Protein AF-A0A7S4C6S8-F1 (afdb_monomer)

Mean predicted aligned error: 14.48 Å

InterPro domains:
  IPR001623 DnaJ domain [PS50076] (6-73)
  IPR001623 DnaJ domain [SM00271] (5-64)
  IPR001623 DnaJ domain [cd06257] (8-52)
  IPR001763 Rhodanese-like domain [PF00581] (164-263)
  IPR001763 Rhodanese-like domain [PS50206] (162-263)
  IPR036869 Chaperone J-domain superfamily [G3DSA:1.10.287.110] (2-63)
  IPR036869 Chaperone J-domain superfamily [SSF46565] (8-62)
  IPR036873 Rhodanese-like domain superfamily [G3DSA:3.40.250.10] (156-263)
  IPR036873 Rhodanese-like domain superfamily [SSF52821] (146-262)

Radius of gyration: 23.3 Å; Cα contacts (8 Å, |Δi|>4): 349; chains: 1; bounding box: 54×50×60 Å

Nearest PDB structures (foldseek):
  3tp9-assembly1_B  TM=8.457E-01  e=3.238E-05  Alicyclobacillus acidocaldarius subsp. acidocaldarius DSM 446
  3o3w-assembly2_F  TM=7.711E-01  e=3.448E-04  Halalkalibacterium halodurans
  3d1p-assembly1_A  TM=6.651E-01  e=3.280E-03  Saccharomyces cerevisiae
  6bev-assembly1_A  TM=6.753E-01  e=1.132E-02  Homo sapiens
  6hiv-assembly1_DT  TM=6.436E-01  e=2.225E-02  Trypanosoma brucei brucei

Organism: Chrysotila carterae (NCBI:txid13221)

Solvent-accessible surface area (backbone atoms only — not comparable to full-atom values): 14604 Å² total; per-residue (Å²): 92,86,83,43,91,46,47,37,52,36,40,72,45,76,86,52,93,66,81,60,58,67,58,57,46,53,32,40,53,57,48,42,61,68,25,27,54,94,76,21,91,53,96,53,14,58,60,39,33,52,51,45,49,54,24,48,61,36,52,72,34,72,67,50,30,51,53,49,52,53,53,34,38,78,68,69,75,41,64,68,64,63,44,49,50,57,52,51,58,44,58,56,48,67,74,68,67,87,79,88,87,89,88,87,89,82,79,55,73,75,80,74,41,54,69,69,57,54,52,46,51,53,50,32,54,53,9,34,54,46,23,52,51,36,47,72,73,52,60,82,74,56,35,67,63,67,87,68,44,44,73,38,52,40,71,61,49,50,56,34,47,78,68,67,45,45,46,44,33,34,30,38,50,71,67,58,44,73,76,55,64,68,86,88,41,42,76,48,31,46,71,51,30,74,75,62,33,59,66,69,63,58,32,70,68,54,49,44,39,53,64,61,78,44,54,87,35,37,38,36,32,23,20,62,53,52,48,94,45,9,46,33,51,21,45,46,44,55,48,21,37,78,24,47,92,76,44,58,46,92,43,40,29,36,36,47,45,13,49,70,50,66,111

pLDDT: mean 85.16, std 15.69, range [35.47, 98.56]

Foldseek 3Di:
DVPDPALCVLLVHALEQDPPLVVSVVSLVVNLCDLPVVNDVDPCSVVSNVSSVVSNVQNVDRVSSVVRSVVCVVVVNHDPVVRVVVVVVVVVVVVPDDDDDDDDDDDDCVVVPPPVVVVQVVQLVVLQVLLVVLCVVQVPVAFDDLVLQAADELVVVVVCVVVVQAAEEEQDDPVVVVVDDDPNHHYQHLVCCVVPNDCVSCDPVNVCCCQPVNLRGAYEYFYQADDPRGSRSSVVSSCRNVCRPGQHSVRYHYYHGGVPSND

Structure (mmCIF, N/CA/C/O backbone):
data_AF-A0A7S4C6S8-F1
#
_entry.id   AF-A0A7S4C6S8-F1
#
loop_
_atom_site.group_PDB
_atom_site.id
_atom_site.type_symbol
_atom_site.label_atom_id
_atom_site.label_alt_id
_atom_site.label_comp_id
_atom_site.label_asym_id
_atom_site.label_entity_id
_atom_site.label_seq_id
_atom_site.pdbx_PDB_ins_code
_atom_site.Cartn_x
_atom_site.Cartn_y
_atom_site.Cartn_z
_atom_site.occupancy
_atom_site.B_iso_or_equiv
_atom_site.auth_seq_id
_atom_site.auth_comp_id
_atom_site.auth_asym_id
_atom_site.auth_atom_id
_atom_site.pdbx_PDB_model_num
ATOM 1 N N . VAL A 1 1 ? 23.858 7.721 -19.915 1.00 91.31 1 VAL A N 1
ATOM 2 C CA . VAL A 1 1 ? 22.550 7.711 -19.205 1.00 91.31 1 VAL A CA 1
ATOM 3 C C . VAL A 1 1 ? 21.626 8.847 -19.624 1.00 91.31 1 VAL A C 1
ATOM 5 O O . VAL A 1 1 ? 20.586 8.565 -20.198 1.00 91.31 1 VAL A O 1
ATOM 8 N N . MET A 1 2 ? 21.955 10.118 -19.356 1.00 94.81 2 MET A N 1
ATOM 9 C CA . MET A 1 2 ? 20.996 11.214 -19.595 1.00 94.81 2 MET A CA 1
ATOM 10 C C . MET A 1 2 ? 20.744 11.529 -21.080 1.00 94.81 2 MET A C 1
ATOM 12 O O . MET A 1 2 ? 19.672 12.022 -21.411 1.00 94.81 2 MET A O 1
ATOM 16 N N . ALA A 1 3 ? 21.678 11.187 -21.968 1.00 95.88 3 ALA A N 1
ATOM 17 C CA . ALA A 1 3 ? 21.522 11.347 -23.415 1.00 95.88 3 ALA A CA 1
ATOM 18 C C . ALA A 1 3 ? 20.885 10.137 -24.122 1.00 95.88 3 ALA A C 1
ATOM 20 O O . ALA A 1 3 ? 20.599 10.232 -25.307 1.00 95.88 3 ALA A O 1
ATOM 21 N N . ALA A 1 4 ? 20.665 9.021 -23.415 1.00 96.12 4 ALA A N 1
ATOM 22 C CA . ALA A 1 4 ?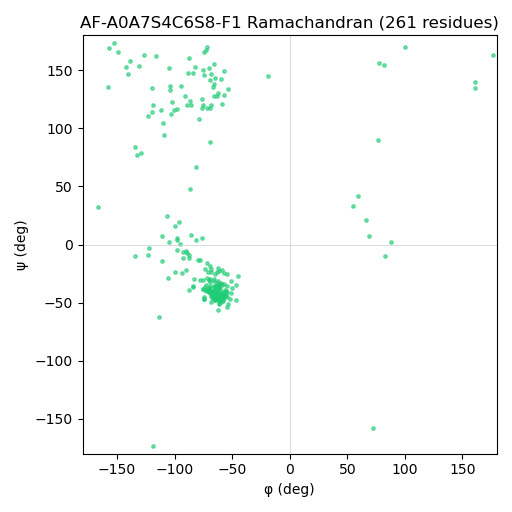 20.141 7.805 -24.034 1.00 96.12 4 ALA A CA 1
ATOM 23 C C . ALA A 1 4 ? 18.766 8.064 -24.670 1.00 96.12 4 ALA A C 1
ATOM 25 O O . ALA A 1 4 ? 17.952 8.795 -24.103 1.00 96.12 4 ALA A O 1
ATOM 26 N N . ALA A 1 5 ? 18.475 7.461 -25.814 1.00 94.25 5 ALA A N 1
ATOM 27 C CA . ALA A 1 5 ? 17.185 7.581 -26.482 1.00 94.25 5 ALA A CA 1
ATOM 28 C C . ALA A 1 5 ? 16.113 6.699 -25.821 1.00 94.25 5 ALA A C 1
ATOM 30 O O . ALA A 1 5 ? 14.934 7.055 -25.805 1.00 94.25 5 ALA A O 1
ATOM 31 N N . HIS A 1 6 ? 16.519 5.566 -25.242 1.00 96.00 6 HIS A N 1
ATOM 32 C CA . HIS A 1 6 ? 15.617 4.584 -24.639 1.00 96.00 6 HIS A CA 1
ATOM 33 C C . HIS A 1 6 ? 16.282 3.784 -23.511 1.00 96.00 6 HIS A C 1
ATOM 35 O O . HIS A 1 6 ? 17.478 3.891 -23.245 1.00 96.00 6 HIS A O 1
ATOM 41 N N . GLU A 1 7 ? 15.491 2.966 -22.828 1.00 96.75 7 GLU A N 1
ATOM 42 C CA . GLU A 1 7 ? 15.861 2.233 -21.620 1.00 96.75 7 GLU A CA 1
ATOM 43 C C . GLU A 1 7 ? 16.975 1.212 -21.878 1.00 96.75 7 GLU A C 1
ATOM 45 O O . GLU A 1 7 ? 17.877 1.082 -21.053 1.00 96.75 7 GLU A O 1
ATOM 50 N N . PHE A 1 8 ? 16.973 0.526 -23.028 1.00 97.19 8 PHE A N 1
ATOM 51 C CA . PHE A 1 8 ? 18.057 -0.414 -23.353 1.00 97.19 8 PHE A CA 1
ATOM 52 C C . PHE A 1 8 ? 19.411 0.300 -23.452 1.00 97.19 8 PHE A C 1
ATOM 54 O O . PHE A 1 8 ? 20.390 -0.155 -22.869 1.00 97.19 8 PHE A O 1
ATOM 61 N N . GLU A 1 9 ? 19.458 1.483 -24.070 1.00 97.19 9 GLU A N 1
ATOM 62 C CA . GLU A 1 9 ? 20.672 2.296 -24.159 1.00 97.19 9 GLU A CA 1
ATOM 63 C C . GLU A 1 9 ? 21.078 2.870 -22.792 1.00 97.19 9 GLU A C 1
ATOM 65 O O . GLU A 1 9 ? 22.267 2.967 -22.493 1.00 97.19 9 GLU A O 1
ATOM 70 N N . VAL A 1 10 ? 20.113 3.172 -21.909 1.00 97.12 10 VAL A N 1
ATOM 71 C CA . VAL A 1 10 ? 20.407 3.552 -20.514 1.00 97.12 10 VAL A CA 1
ATOM 72 C C . VAL A 1 10 ? 21.234 2.470 -19.812 1.00 97.12 10 VAL A C 1
ATOM 74 O O . VAL A 1 10 ? 22.149 2.818 -19.068 1.00 97.12 10 VAL A O 1
ATOM 77 N N . LEU A 1 11 ? 20.952 1.188 -20.065 1.00 95.50 11 LEU A N 1
ATOM 78 C CA . LEU A 1 11 ? 21.707 0.055 -19.514 1.00 95.50 11 LEU A CA 1
ATOM 79 C C . LEU A 1 11 ? 22.884 -0.388 -20.409 1.00 95.50 11 LEU A C 1
ATOM 81 O O . LEU A 1 11 ? 23.681 -1.248 -20.024 1.00 95.50 11 LEU A O 1
ATOM 85 N N . GLY A 1 12 ? 23.030 0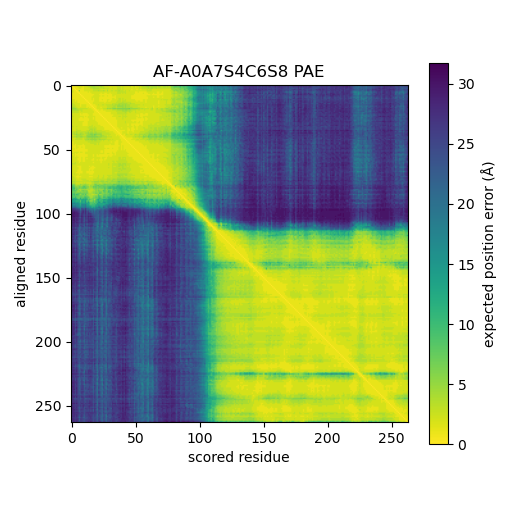.194 -21.601 1.00 95.69 12 GLY A N 1
ATOM 86 C CA . GLY A 1 12 ? 23.982 -0.264 -22.612 1.00 95.69 12 GLY A CA 1
ATOM 87 C C . GLY A 1 12 ? 23.728 -1.715 -23.027 1.00 95.69 12 GLY A C 1
ATOM 88 O O . GLY A 1 12 ? 24.672 -2.501 -23.096 1.00 95.69 12 GLY A O 1
ATOM 89 N N . LEU A 1 13 ? 22.456 -2.075 -23.191 1.00 96.06 13 LEU A N 1
ATOM 90 C CA . LEU A 1 13 ? 21.968 -3.361 -23.682 1.00 96.06 13 LEU A CA 1
ATOM 91 C C . LEU A 1 13 ? 21.469 -3.208 -25.128 1.00 96.06 13 LEU A C 1
ATOM 93 O O . LEU A 1 13 ? 21.015 -2.119 -25.496 1.00 96.06 13 LEU A O 1
ATOM 97 N N . PRO A 1 14 ? 21.511 -4.276 -25.944 1.00 93.94 14 PRO A N 1
ATOM 98 C CA . PRO A 1 14 ? 20.838 -4.269 -27.234 1.00 93.94 14 PRO A CA 1
ATOM 99 C C . PRO A 1 14 ? 19.326 -4.173 -27.020 1.00 93.94 14 PRO A C 1
ATOM 101 O O . PRO A 1 14 ? 18.784 -4.749 -26.076 1.00 93.94 14 PRO A O 1
ATOM 104 N N . ALA A 1 15 ? 18.639 -3.447 -27.897 1.00 94.31 15 ALA A N 1
ATOM 105 C CA . ALA A 1 15 ? 17.187 -3.326 -27.857 1.00 94.31 15 ALA A CA 1
ATOM 106 C C . ALA A 1 15 ? 16.523 -4.540 -28.523 1.00 94.31 15 ALA A C 1
ATOM 108 O O . ALA A 1 15 ? 15.907 -4.441 -29.582 1.00 94.31 15 ALA A O 1
ATOM 109 N N . LEU A 1 16 ? 16.697 -5.689 -27.878 1.00 92.94 16 LEU A N 1
ATOM 110 C CA . LEU A 1 16 ? 16.160 -6.990 -28.257 1.00 92.94 16 LEU A CA 1
ATOM 111 C C . LEU A 1 16 ? 15.397 -7.585 -27.063 1.00 92.94 16 LEU A C 1
ATOM 113 O O . LEU A 1 16 ? 15.564 -7.104 -25.937 1.00 92.94 16 LEU A O 1
ATOM 117 N N . PRO A 1 17 ? 14.546 -8.602 -27.272 1.00 88.31 17 PRO A N 1
ATOM 118 C CA . PRO A 1 17 ? 13.963 -9.352 -26.170 1.00 88.31 17 PRO A CA 1
ATOM 119 C C . PRO A 1 17 ? 15.069 -9.993 -25.325 1.00 88.31 17 PRO A C 1
ATOM 121 O O . PRO A 1 17 ? 15.879 -10.765 -25.831 1.00 88.31 17 PRO A O 1
ATOM 124 N N . LEU A 1 18 ? 15.117 -9.664 -24.036 1.00 89.94 18 LEU A N 1
ATOM 125 C CA . LEU A 1 18 ? 16.121 -10.176 -23.106 1.00 89.94 18 LEU A CA 1
ATOM 126 C C . LEU A 1 18 ? 15.424 -10.946 -21.992 1.00 89.94 18 LEU A C 1
ATOM 128 O O . LEU A 1 18 ? 14.710 -10.354 -21.183 1.00 89.94 18 LEU A O 1
ATOM 132 N N . GLU A 1 19 ? 15.669 -12.251 -21.944 1.00 81.31 19 GLU A N 1
ATOM 133 C CA . GLU A 1 19 ? 15.161 -13.139 -20.887 1.00 81.31 19 GLU A CA 1
ATOM 134 C C . GLU A 1 19 ? 16.215 -13.434 -19.830 1.00 81.31 19 GLU A C 1
ATOM 136 O O . GLU A 1 19 ? 15.882 -13.717 -18.678 1.00 81.31 19 GLU A O 1
ATOM 141 N N . ASP A 1 20 ? 17.492 -13.306 -20.208 1.00 83.25 20 ASP A N 1
ATOM 142 C CA . ASP A 1 20 ? 18.600 -13.401 -19.275 1.00 83.25 20 ASP A CA 1
ATOM 143 C C . ASP A 1 20 ? 18.592 -12.184 -18.345 1.00 83.25 20 ASP A C 1
ATOM 145 O O . ASP A 1 20 ? 19.222 -11.138 -18.551 1.00 83.25 20 ASP A O 1
ATOM 149 N N . PHE A 1 21 ? 17.854 -12.348 -17.256 1.00 79.94 21 PHE A N 1
ATOM 150 C CA . PHE A 1 21 ? 17.790 -11.354 -16.215 1.00 79.94 21 PHE A CA 1
ATOM 151 C C . PHE A 1 21 ? 19.146 -11.176 -15.521 1.00 79.94 21 PHE A C 1
ATOM 153 O O . PHE A 1 21 ? 19.424 -10.099 -14.998 1.00 79.94 21 PHE A O 1
ATOM 160 N N . ALA A 1 22 ? 20.044 -12.168 -15.513 1.00 73.50 22 ALA A N 1
ATOM 161 C CA . ALA A 1 22 ? 21.399 -11.978 -14.997 1.00 73.50 22 ALA A CA 1
ATOM 162 C C . ALA A 1 22 ? 22.185 -10.968 -15.849 1.00 73.50 22 ALA A C 1
ATOM 164 O O . ALA A 1 22 ? 22.820 -10.069 -15.282 1.00 73.50 22 ALA A O 1
ATOM 165 N N . LEU A 1 23 ? 22.059 -11.024 -17.177 1.00 85.12 23 LEU A N 1
ATOM 166 C CA . LEU A 1 23 ? 22.649 -10.045 -18.091 1.00 85.12 23 LEU A CA 1
ATOM 167 C C . LEU A 1 23 ? 22.097 -8.630 -17.862 1.00 85.12 23 LEU A C 1
ATOM 169 O O . LEU A 1 23 ? 22.878 -7.695 -17.655 1.00 85.12 23 LEU A O 1
ATOM 173 N N . ILE A 1 24 ? 20.767 -8.466 -17.819 1.00 85.38 24 ILE A N 1
ATOM 174 C CA . ILE A 1 24 ? 20.125 -7.157 -17.578 1.00 85.38 24 ILE A CA 1
ATOM 175 C C . ILE A 1 24 ? 20.647 -6.543 -16.270 1.00 85.38 24 ILE A C 1
ATOM 177 O O . ILE A 1 24 ? 21.017 -5.367 -16.202 1.00 85.38 24 ILE A O 1
ATOM 181 N N . ARG A 1 25 ? 20.751 -7.369 -15.225 1.00 77.25 25 ARG A N 1
ATOM 182 C CA . ARG A 1 25 ? 21.244 -6.965 -13.904 1.00 77.25 25 ARG A CA 1
ATOM 183 C C . ARG A 1 25 ? 22.715 -6.598 -13.894 1.00 77.25 25 ARG A C 1
ATOM 185 O O . ARG A 1 25 ? 23.082 -5.623 -13.238 1.00 77.25 25 ARG A O 1
ATOM 192 N N . LYS A 1 26 ? 23.560 -7.359 -14.592 1.00 86.00 26 LYS A N 1
ATOM 193 C CA . LYS A 1 26 ? 24.992 -7.064 -14.735 1.00 86.00 26 LYS A CA 1
ATOM 194 C C . LYS A 1 26 ? 25.189 -5.665 -15.318 1.00 86.00 26 LYS A C 1
ATOM 196 O O . LYS A 1 26 ? 25.974 -4.877 -14.790 1.00 86.00 26 LYS A O 1
ATOM 201 N N . HIS A 1 27 ? 24.416 -5.339 -16.348 1.00 91.12 27 HIS A N 1
ATOM 202 C CA . HIS A 1 27 ? 24.437 -4.033 -16.996 1.00 91.12 27 HIS A CA 1
ATOM 203 C C . HIS A 1 27 ? 23.907 -2.916 -16.093 1.00 91.12 27 HIS A C 1
ATOM 205 O O . HIS A 1 27 ? 24.581 -1.899 -15.934 1.00 91.12 27 HIS A O 1
ATOM 211 N N . PHE A 1 28 ? 22.771 -3.131 -15.425 1.00 90.75 28 PHE A N 1
ATOM 212 C CA . PHE A 1 28 ? 22.256 -2.202 -14.417 1.00 90.75 28 PHE A CA 1
ATOM 213 C C . PHE A 1 28 ? 23.296 -1.884 -13.342 1.00 90.75 28 PHE A C 1
ATOM 215 O O . PHE A 1 28 ? 23.588 -0.716 -13.117 1.00 90.75 28 PHE A O 1
ATOM 222 N N . ARG A 1 29 ? 23.921 -2.899 -12.729 1.00 78.00 29 ARG A N 1
ATOM 223 C CA . ARG A 1 29 ? 24.923 -2.696 -11.668 1.00 78.00 29 ARG A CA 1
ATOM 224 C C . ARG A 1 29 ? 26.086 -1.837 -12.144 1.00 78.00 29 ARG A C 1
ATOM 226 O O . ARG A 1 29 ? 26.460 -0.897 -11.446 1.00 78.00 29 ARG A O 1
ATOM 233 N N . ARG A 1 30 ? 26.629 -2.145 -13.326 1.00 92.12 30 ARG A N 1
ATOM 234 C CA . ARG A 1 30 ? 27.720 -1.375 -13.933 1.00 92.12 30 ARG A CA 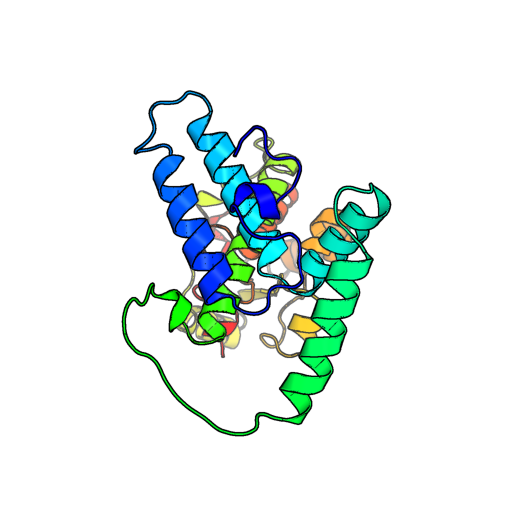1
ATOM 235 C C . ARG A 1 30 ? 27.343 0.105 -14.031 1.00 92.12 30 ARG A C 1
ATOM 237 O O . ARG A 1 30 ? 28.045 0.945 -13.483 1.00 92.12 30 ARG A O 1
ATOM 244 N N . VAL A 1 31 ? 26.195 0.406 -14.639 1.00 89.94 31 VAL A N 1
ATOM 245 C CA . VAL A 1 31 ? 25.762 1.792 -14.867 1.00 89.94 31 VAL A CA 1
ATOM 246 C C . VAL A 1 31 ? 25.366 2.491 -13.559 1.00 89.94 31 VAL A C 1
ATOM 248 O O . VAL A 1 31 ? 25.694 3.657 -13.359 1.00 89.94 31 VAL A O 1
ATOM 251 N N . SER A 1 32 ? 24.701 1.798 -12.632 1.00 85.56 32 SER A N 1
ATOM 252 C CA . SER A 1 32 ? 24.283 2.350 -11.337 1.00 85.56 32 SER A CA 1
ATOM 253 C C . SER A 1 32 ? 25.453 2.798 -10.472 1.00 85.56 32 SER A C 1
ATOM 255 O O . SER A 1 32 ? 25.328 3.814 -9.794 1.00 85.56 32 SER A O 1
ATOM 257 N N . VAL A 1 33 ? 26.576 2.071 -10.482 1.00 87.50 33 VAL A N 1
ATOM 258 C CA . VAL A 1 33 ? 27.778 2.454 -9.723 1.00 87.50 33 VAL A CA 1
ATOM 259 C C . VAL A 1 33 ? 28.354 3.774 -10.235 1.00 87.50 33 VAL A C 1
ATOM 261 O O . VAL A 1 33 ? 28.755 4.607 -9.426 1.00 87.50 33 VAL A O 1
ATOM 264 N N . GLU A 1 34 ? 28.340 3.988 -11.550 1.00 89.88 34 GLU A N 1
ATOM 265 C CA . GLU A 1 34 ? 28.865 5.201 -12.188 1.00 89.88 34 GLU A CA 1
ATOM 266 C C . GLU A 1 34 ? 28.018 6.448 -11.889 1.00 89.88 34 GLU A C 1
ATOM 268 O O . GLU A 1 34 ? 28.540 7.562 -11.832 1.00 89.88 34 GLU A O 1
ATOM 273 N N . VAL A 1 35 ? 26.709 6.273 -11.678 1.00 88.62 35 VAL A N 1
ATOM 274 C CA . VAL A 1 35 ? 25.755 7.383 -11.496 1.00 88.62 35 VAL A CA 1
ATOM 275 C C . VAL A 1 35 ? 25.185 7.489 -10.082 1.00 88.62 35 VAL A C 1
ATOM 277 O O . VAL A 1 35 ? 24.275 8.283 -9.851 1.00 88.62 35 VAL A O 1
ATOM 280 N N . HIS A 1 36 ? 25.683 6.698 -9.130 1.00 88.94 36 HIS A N 1
ATOM 281 C CA . HIS A 1 36 ? 25.171 6.697 -7.761 1.00 88.94 36 HIS A CA 1
ATOM 282 C C . HIS A 1 36 ? 25.382 8.070 -7.098 1.00 88.94 36 HIS A C 1
ATOM 284 O O . HIS A 1 36 ? 26.514 8.554 -7.103 1.00 88.94 36 HIS A O 1
ATOM 290 N N . PRO A 1 37 ? 24.359 8.685 -6.474 1.00 82.62 37 PRO A N 1
ATOM 291 C CA . PRO A 1 37 ? 24.468 10.037 -5.912 1.00 82.62 37 PRO A CA 1
ATOM 292 C C . PRO A 1 37 ? 25.569 10.171 -4.848 1.00 82.62 37 PRO A C 1
ATOM 294 O O . PRO A 1 37 ? 26.255 11.184 -4.811 1.00 82.62 37 PRO A O 1
ATOM 297 N N . ASP A 1 38 ? 25.810 9.129 -4.047 1.00 83.56 38 ASP A N 1
ATOM 298 C CA . ASP A 1 38 ? 26.877 9.157 -3.031 1.00 83.56 38 ASP A CA 1
ATOM 299 C C . ASP A 1 38 ? 28.296 9.047 -3.614 1.00 83.56 38 ASP A C 1
ATOM 301 O O . ASP A 1 38 ? 29.268 9.394 -2.949 1.00 83.56 38 ASP A O 1
ATOM 305 N N . LYS A 1 39 ? 28.437 8.520 -4.837 1.00 85.19 39 LYS A N 1
ATOM 306 C CA . LYS A 1 39 ? 29.741 8.250 -5.473 1.00 85.19 39 LYS A CA 1
ATOM 307 C C . LYS A 1 39 ? 30.030 9.170 -6.657 1.00 85.19 39 LYS A C 1
ATOM 309 O O . LYS A 1 39 ? 31.166 9.237 -7.116 1.00 85.19 39 LYS A O 1
ATOM 314 N N . CYS A 1 40 ? 29.014 9.870 -7.148 1.00 90.12 40 CYS A N 1
ATOM 315 C CA . CYS A 1 40 ? 29.071 10.755 -8.294 1.00 90.12 40 CYS A CA 1
ATOM 316 C C . CYS A 1 40 ? 28.613 12.151 -7.862 1.00 90.12 40 CYS A C 1
ATOM 318 O O . CYS A 1 40 ? 27.434 12.376 -7.601 1.00 90.12 40 CYS A O 1
ATOM 320 N N . SER A 1 41 ? 29.539 13.110 -7.827 1.00 94.50 41 SER A N 1
ATOM 321 C CA . SER A 1 41 ? 29.275 14.506 -7.443 1.00 94.50 41 SER A CA 1
ATOM 322 C C . SER A 1 41 ? 28.566 15.326 -8.529 1.00 94.50 41 SER A C 1
ATOM 324 O O . SER A 1 41 ? 28.381 16.535 -8.384 1.00 94.50 41 SER A O 1
ATOM 326 N N . HIS A 1 42 ? 28.165 14.695 -9.635 1.00 95.19 42 HIS A N 1
ATOM 327 C CA . HIS A 1 42 ? 27.490 15.379 -10.726 1.00 95.19 42 HIS A CA 1
ATOM 328 C C . HIS A 1 42 ? 26.094 15.870 -10.285 1.00 95.19 42 HIS A C 1
ATOM 330 O O . HIS A 1 42 ? 25.328 15.080 -9.727 1.00 95.19 42 HIS A O 1
ATOM 336 N N . PRO A 1 43 ? 25.675 17.112 -10.610 1.00 95.38 43 PRO A N 1
ATOM 337 C CA . PRO A 1 43 ? 24.379 17.661 -10.182 1.00 95.38 43 PRO A CA 1
ATOM 338 C C . PRO A 1 43 ? 23.158 16.829 -10.603 1.00 95.38 43 PRO A C 1
ATOM 340 O O . PRO A 1 43 ? 22.099 16.892 -9.986 1.00 95.38 43 PRO A O 1
ATOM 343 N N . GLN A 1 44 ? 23.297 16.038 -11.669 1.00 93.69 44 GLN A N 1
ATOM 344 C CA . GLN A 1 44 ? 22.241 15.160 -12.180 1.00 93.69 44 GLN A CA 1
ATOM 345 C C . GLN A 1 44 ? 22.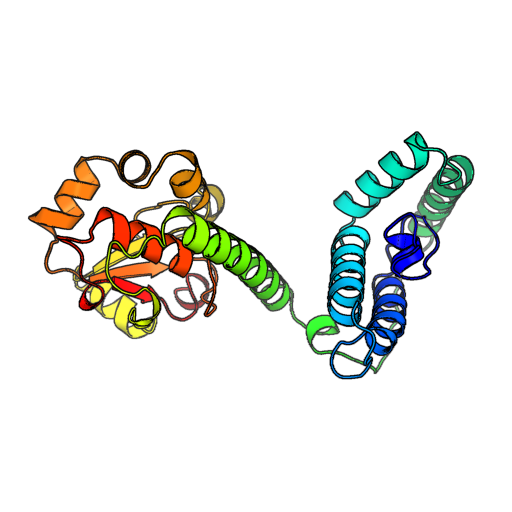361 13.695 -11.731 1.00 93.69 44 GLN A C 1
ATOM 347 O O . GLN A 1 44 ? 21.577 12.879 -12.210 1.00 93.69 44 GLN A O 1
ATOM 352 N N . ALA A 1 45 ? 23.299 13.334 -10.847 1.00 87.31 45 ALA A N 1
ATOM 353 C CA . ALA A 1 45 ? 23.536 11.942 -10.446 1.00 87.31 45 ALA A CA 1
ATOM 354 C C . ALA A 1 45 ? 22.260 11.259 -9.927 1.00 87.31 45 ALA A C 1
ATOM 356 O O . ALA A 1 45 ? 21.893 10.188 -10.400 1.00 87.31 45 ALA A O 1
ATOM 357 N N . LEU A 1 46 ? 21.490 11.935 -9.067 1.00 84.06 46 LEU A N 1
ATOM 358 C CA . LEU A 1 46 ? 20.212 11.413 -8.569 1.00 84.06 46 LEU A CA 1
ATOM 359 C C . LEU A 1 46 ? 19.197 11.142 -9.695 1.00 84.06 46 LEU A C 1
ATOM 361 O O . LEU A 1 46 ? 18.524 10.111 -9.697 1.00 84.06 46 LEU A O 1
ATOM 365 N N . ASN A 1 47 ? 19.088 12.048 -10.669 1.00 84.69 47 ASN A N 1
ATOM 366 C CA . ASN A 1 47 ? 18.164 11.889 -11.795 1.00 84.69 47 ASN A CA 1
ATOM 367 C C . ASN A 1 47 ? 18.627 10.785 -12.755 1.00 84.69 47 ASN A C 1
ATOM 369 O O . ASN A 1 47 ? 17.808 9.999 -13.229 1.00 84.69 47 ASN A O 1
ATOM 373 N N . ALA A 1 48 ? 19.935 10.683 -12.995 1.00 89.75 48 ALA A N 1
ATOM 374 C CA . ALA A 1 48 ? 20.533 9.606 -13.771 1.00 89.75 48 ALA A CA 1
ATOM 375 C C . ALA A 1 48 ? 20.307 8.245 -13.097 1.00 89.75 48 ALA A C 1
ATOM 377 O O . ALA A 1 48 ? 19.886 7.300 -13.759 1.00 89.75 48 ALA A O 1
ATOM 378 N N . PHE A 1 49 ? 20.488 8.163 -11.779 1.00 79.81 49 PHE A N 1
ATOM 379 C CA . PHE A 1 49 ? 20.236 6.954 -11.002 1.00 79.81 49 PHE A CA 1
ATOM 380 C C . PHE A 1 49 ? 18.768 6.515 -11.073 1.00 79.81 49 PHE A C 1
ATOM 382 O O . PHE A 1 49 ? 18.484 5.358 -11.380 1.00 79.81 49 PHE A O 1
ATOM 389 N N . ARG A 1 50 ? 17.822 7.449 -10.893 1.00 82.12 50 ARG A N 1
ATOM 390 C CA . ARG A 1 50 ? 16.381 7.183 -11.069 1.00 82.12 50 ARG A CA 1
ATOM 391 C C . ARG A 1 50 ? 16.058 6.673 -12.471 1.00 82.12 50 ARG A C 1
ATOM 393 O O . ARG A 1 50 ? 15.268 5.748 -12.623 1.00 82.12 50 ARG A O 1
ATOM 400 N N . ARG A 1 51 ? 16.685 7.253 -13.496 1.00 92.31 51 ARG A N 1
ATOM 401 C CA . ARG A 1 51 ? 16.493 6.839 -14.889 1.00 92.31 51 ARG A CA 1
ATOM 402 C C . ARG A 1 51 ? 17.015 5.426 -15.158 1.00 92.31 51 ARG A C 1
ATOM 404 O O . ARG A 1 51 ? 16.353 4.666 -15.855 1.00 92.31 51 ARG A O 1
ATOM 411 N N . VAL A 1 52 ? 18.168 5.069 -14.596 1.00 85.75 52 VAL A N 1
ATOM 412 C CA . VAL A 1 52 ? 18.741 3.712 -14.676 1.00 85.75 52 VAL A CA 1
ATOM 413 C C . VAL A 1 52 ? 17.853 2.696 -13.962 1.00 85.75 52 VAL A C 1
ATOM 415 O O . VAL A 1 52 ? 17.633 1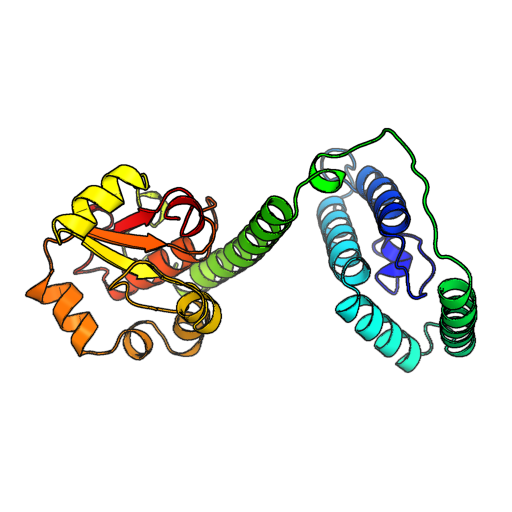.607 -14.483 1.00 85.75 52 VAL A O 1
ATOM 418 N N . TYR A 1 53 ? 17.276 3.072 -12.820 1.00 83.81 53 TYR A N 1
ATOM 419 C CA . TYR A 1 53 ? 16.310 2.237 -12.109 1.00 83.81 53 TYR A CA 1
ATOM 420 C C . TYR A 1 53 ? 15.020 2.013 -12.911 1.00 83.81 53 TYR A C 1
ATOM 422 O O . TYR A 1 53 ? 14.615 0.872 -13.103 1.00 83.81 53 TYR A O 1
ATOM 430 N N . GLY A 1 54 ? 14.422 3.069 -13.470 1.00 80.31 54 GLY A N 1
ATOM 431 C CA . GLY A 1 54 ? 13.235 2.927 -14.322 1.00 80.31 54 GLY A CA 1
ATOM 432 C C . GLY A 1 54 ? 13.494 2.105 -15.594 1.00 80.31 54 GLY A C 1
ATOM 433 O O . GLY A 1 54 ? 12.610 1.386 -16.059 1.00 80.31 54 GLY A O 1
ATOM 434 N N . ALA A 1 55 ? 14.715 2.162 -16.142 1.00 91.62 55 ALA A N 1
ATOM 435 C CA . ALA A 1 55 ? 15.122 1.304 -17.253 1.00 91.62 55 ALA A CA 1
ATOM 436 C C . ALA A 1 55 ? 15.175 -0.178 -16.850 1.00 91.62 55 ALA A C 1
ATOM 438 O O . ALA A 1 55 ? 14.689 -1.024 -17.598 1.00 91.62 55 ALA A O 1
ATOM 439 N N . LEU A 1 56 ? 15.696 -0.488 -15.656 1.00 91.62 56 LEU A N 1
ATOM 440 C CA . LEU A 1 56 ? 15.653 -1.841 -15.100 1.00 91.62 56 LEU A CA 1
ATOM 441 C C . LEU A 1 56 ? 14.209 -2.331 -14.948 1.00 91.62 56 LEU A C 1
ATOM 443 O O . LEU A 1 56 ? 13.914 -3.417 -15.427 1.00 91.62 56 LEU A O 1
ATOM 447 N N . GLU A 1 57 ? 13.313 -1.546 -14.338 1.00 84.19 57 GLU A N 1
ATOM 448 C CA . GLU A 1 57 ? 11.908 -1.946 -14.136 1.00 84.19 57 GLU A CA 1
ATOM 449 C C . GLU A 1 57 ? 11.215 -2.321 -15.453 1.00 84.19 57 GLU A C 1
ATOM 451 O O . GLU A 1 57 ? 10.531 -3.338 -15.529 1.00 84.19 57 GLU A O 1
ATOM 456 N N . ARG A 1 58 ? 11.423 -1.526 -16.511 1.00 87.81 58 ARG A N 1
ATOM 457 C CA . ARG A 1 58 ? 10.805 -1.772 -17.823 1.00 87.81 58 ARG A CA 1
ATOM 458 C C . ARG A 1 58 ? 11.415 -2.948 -18.577 1.00 87.81 58 ARG A C 1
ATOM 460 O O . ARG A 1 58 ? 10.688 -3.632 -19.284 1.00 87.81 58 ARG A O 1
ATOM 467 N N . ILE A 1 59 ? 12.726 -3.159 -18.472 1.00 92.62 59 ILE A N 1
ATOM 468 C CA . ILE A 1 59 ? 13.419 -4.226 -19.209 1.00 92.62 59 ILE A CA 1
ATOM 469 C C . ILE A 1 59 ? 13.299 -5.570 -18.482 1.00 92.62 59 ILE A C 1
ATOM 471 O O . ILE A 1 59 ? 13.297 -6.604 -19.138 1.00 92.62 59 ILE A O 1
ATOM 475 N N . ALA A 1 60 ? 13.194 -5.567 -17.152 1.00 82.06 60 ALA A N 1
ATOM 476 C CA . ALA A 1 60 ? 13.069 -6.773 -16.336 1.00 82.06 60 ALA A CA 1
ATOM 477 C C . ALA A 1 60 ? 11.699 -7.456 -16.450 1.00 82.06 60 ALA A C 1
ATOM 479 O O . ALA A 1 60 ? 11.601 -8.662 -16.240 1.00 82.06 60 ALA A O 1
ATOM 480 N N . ASP A 1 61 ? 10.646 -6.689 -16.734 1.00 81.06 61 ASP A N 1
ATOM 481 C CA . ASP A 1 61 ? 9.293 -7.209 -16.913 1.00 81.06 61 ASP A CA 1
ATOM 482 C C . ASP A 1 61 ? 9.065 -7.597 -18.390 1.00 81.06 61 ASP A C 1
ATOM 484 O O . ASP A 1 61 ? 9.139 -6.727 -19.264 1.00 81.06 61 ASP A O 1
ATOM 488 N N . PRO A 1 62 ? 8.754 -8.871 -18.703 1.00 80.62 62 PRO A N 1
ATOM 489 C CA . PRO A 1 62 ? 8.587 -9.322 -20.086 1.00 80.62 62 PRO A CA 1
ATOM 490 C C . PRO A 1 62 ? 7.484 -8.592 -20.865 1.00 80.62 62 PRO A C 1
ATOM 492 O O . PRO A 1 62 ? 7.604 -8.399 -22.076 1.00 80.62 62 PRO A O 1
ATOM 495 N N . LEU A 1 63 ? 6.399 -8.178 -20.203 1.00 67.19 63 LEU A N 1
ATOM 496 C CA . LEU A 1 63 ? 5.304 -7.458 -20.853 1.00 67.19 63 LEU A CA 1
ATOM 497 C C . LEU A 1 63 ? 5.715 -6.015 -21.151 1.00 67.19 63 LEU A C 1
ATOM 499 O O . LEU A 1 63 ? 5.525 -5.544 -22.276 1.00 67.19 63 LEU A O 1
ATOM 503 N N . LEU A 1 64 ? 6.316 -5.322 -20.181 1.00 71.69 64 LEU A N 1
ATOM 504 C CA . LEU A 1 64 ? 6.796 -3.951 -20.374 1.00 71.69 64 LEU A CA 1
ATOM 505 C C . LEU A 1 64 ? 7.922 -3.885 -21.408 1.00 71.69 64 LEU A C 1
ATOM 507 O O . LEU A 1 64 ? 7.938 -2.964 -22.227 1.00 71.69 64 LEU A O 1
ATOM 511 N N . GLN A 1 65 ? 8.810 -4.878 -21.427 1.00 91.31 65 GLN A N 1
ATOM 512 C CA . GLN A 1 65 ? 9.888 -4.987 -22.402 1.00 91.31 65 GLN A CA 1
ATOM 513 C C . GLN A 1 65 ? 9.332 -5.133 -23.828 1.00 91.31 65 GLN A C 1
ATOM 515 O O . GLN A 1 65 ? 9.751 -4.402 -24.726 1.00 91.31 65 GLN A O 1
ATOM 520 N N . ARG A 1 66 ? 8.330 -6.000 -24.041 1.00 79.75 66 ARG A N 1
ATOM 521 C CA . ARG A 1 66 ? 7.655 -6.156 -25.346 1.00 79.75 66 ARG A CA 1
ATOM 522 C C . ARG A 1 66 ? 6.958 -4.877 -25.798 1.00 79.75 66 ARG A C 1
ATOM 524 O O . ARG A 1 66 ? 7.091 -4.476 -26.955 1.00 79.75 66 ARG A O 1
ATOM 531 N N . LEU A 1 67 ? 6.234 -4.214 -24.895 1.00 78.62 67 LEU A N 1
ATOM 532 C CA . LEU A 1 67 ? 5.577 -2.937 -25.191 1.00 78.62 67 LEU A CA 1
ATOM 533 C C . LEU A 1 67 ? 6.597 -1.860 -25.572 1.00 78.62 67 LEU A C 1
ATOM 535 O O . LEU A 1 67 ? 6.389 -1.118 -26.536 1.00 78.62 67 LEU A O 1
ATOM 539 N N . LEU A 1 68 ? 7.719 -1.805 -24.852 1.00 90.50 68 LEU A N 1
ATOM 540 C CA . LEU A 1 68 ? 8.816 -0.898 -25.146 1.00 90.50 68 LEU A CA 1
ATOM 541 C C . LEU A 1 68 ? 9.410 -1.176 -26.533 1.00 90.50 68 LEU A C 1
ATOM 543 O O . LEU A 1 68 ? 9.482 -0.257 -27.344 1.00 90.50 68 LEU A O 1
ATOM 547 N N . LEU A 1 69 ? 9.766 -2.424 -26.843 1.00 91.12 69 LEU A N 1
ATOM 548 C CA . LEU A 1 69 ? 10.311 -2.815 -28.150 1.00 91.12 69 LEU A CA 1
ATOM 549 C C . LEU A 1 69 ? 9.343 -2.503 -29.298 1.00 91.12 69 LEU A C 1
ATOM 551 O O . LEU A 1 69 ? 9.751 -1.941 -30.314 1.00 91.12 69 LEU A O 1
ATOM 555 N N . SER A 1 70 ? 8.046 -2.767 -29.114 1.00 84.44 70 SER A N 1
ATOM 556 C CA . SER A 1 70 ? 7.012 -2.393 -30.087 1.00 84.44 70 SER A CA 1
ATOM 557 C C . SER A 1 70 ? 6.962 -0.876 -30.307 1.00 84.44 70 SER A C 1
ATOM 559 O O . SER A 1 70 ? 6.903 -0.409 -31.449 1.00 84.44 70 SER A O 1
ATOM 561 N N . SER A 1 71 ? 7.040 -0.086 -29.230 1.00 90.38 71 SER A N 1
ATOM 562 C CA . SER A 1 71 ? 7.104 1.375 -29.328 1.00 90.38 71 SER A CA 1
ATOM 563 C C . SER A 1 71 ? 8.377 1.840 -30.042 1.00 90.38 71 SER A C 1
ATOM 565 O O . SER A 1 71 ? 8.299 2.734 -30.883 1.00 90.38 71 SER A O 1
ATOM 567 N N . LEU A 1 72 ? 9.544 1.267 -29.740 1.00 92.19 72 LEU A N 1
ATOM 568 C CA . LEU A 1 72 ? 10.808 1.638 -30.386 1.00 92.19 72 LEU A CA 1
ATOM 569 C C . LEU A 1 72 ? 10.788 1.317 -31.882 1.00 92.19 72 LEU A C 1
ATOM 571 O O . LEU A 1 72 ? 11.222 2.143 -32.686 1.00 92.19 72 LEU A O 1
ATOM 575 N N . ARG A 1 73 ? 10.201 0.176 -32.261 1.00 89.19 73 ARG A N 1
ATOM 576 C CA . ARG A 1 73 ? 10.028 -0.227 -33.661 1.00 89.19 73 ARG A CA 1
ATOM 577 C C . ARG A 1 73 ? 9.153 0.766 -34.415 1.00 89.19 73 ARG A C 1
ATOM 579 O O . ARG A 1 73 ? 9.521 1.211 -35.494 1.00 89.19 73 ARG A O 1
ATOM 586 N N . SER A 1 74 ? 8.029 1.175 -33.821 1.00 87.31 74 SER A N 1
ATOM 587 C CA . SER A 1 74 ? 7.128 2.161 -34.439 1.00 87.31 74 SER A CA 1
ATOM 588 C C . SER A 1 74 ? 7.789 3.527 -34.681 1.00 87.31 74 SER A C 1
ATOM 590 O O . SER A 1 74 ? 7.362 4.272 -35.557 1.00 87.31 74 SER A O 1
ATOM 592 N N . ARG A 1 75 ? 8.853 3.841 -33.929 1.00 91.19 75 ARG A N 1
ATOM 593 C CA . ARG A 1 75 ? 9.645 5.073 -34.052 1.00 91.19 75 ARG A CA 1
ATOM 594 C C . ARG A 1 75 ? 10.887 4.920 -34.937 1.00 91.19 75 ARG A C 1
ATOM 596 O O . ARG A 1 75 ? 11.635 5.883 -35.062 1.00 91.19 75 ARG A O 1
ATOM 603 N N . GLY A 1 76 ? 11.136 3.736 -35.502 1.00 90.31 76 GLY A N 1
ATOM 604 C CA . GLY A 1 76 ? 12.338 3.458 -36.296 1.00 90.31 76 GLY A CA 1
ATOM 605 C C . GLY A 1 76 ? 13.642 3.489 -35.491 1.00 90.31 76 GLY A C 1
ATOM 606 O O . GLY A 1 76 ? 14.704 3.698 -36.064 1.00 90.31 76 GLY A O 1
ATOM 607 N N . LEU A 1 77 ? 13.571 3.320 -34.165 1.00 87.69 77 LEU A N 1
ATOM 608 C CA . LEU A 1 77 ? 14.746 3.340 -33.282 1.00 87.69 77 LEU A CA 1
ATOM 609 C C . LEU A 1 77 ? 15.409 1.965 -33.136 1.00 87.69 77 LEU A C 1
ATOM 611 O O . LEU A 1 77 ? 16.500 1.870 -32.586 1.00 87.69 77 LEU A O 1
ATOM 615 N N . VAL A 1 78 ? 14.744 0.906 -33.601 1.00 87.25 78 VAL A N 1
ATOM 616 C CA . VAL A 1 78 ? 15.236 -0.476 -33.581 1.00 87.25 78 VAL A CA 1
ATOM 617 C C . VAL A 1 78 ? 14.843 -1.180 -34.871 1.00 87.25 78 VAL A C 1
ATOM 619 O O . VAL A 1 78 ? 13.777 -0.905 -35.429 1.00 87.25 78 VAL A O 1
ATOM 622 N N . ASP A 1 79 ? 15.696 -2.093 -35.325 1.00 83.62 79 ASP A N 1
ATOM 623 C CA . ASP A 1 79 ? 15.442 -2.901 -36.511 1.00 83.62 79 ASP A CA 1
ATOM 624 C C . ASP A 1 79 ? 14.427 -4.014 -36.198 1.00 83.62 79 ASP A C 1
ATOM 626 O O . ASP A 1 79 ? 14.650 -4.884 -35.353 1.00 83.62 79 ASP A O 1
ATOM 630 N N . GLY A 1 80 ? 13.279 -3.969 -36.874 1.00 78.56 80 GLY A N 1
ATOM 631 C CA . GLY A 1 80 ? 12.220 -4.963 -36.720 1.00 78.56 80 GLY A CA 1
ATOM 632 C C . GLY A 1 80 ? 12.552 -6.327 -37.332 1.00 78.56 80 GLY A C 1
ATOM 633 O O . GLY A 1 80 ? 11.861 -7.297 -37.021 1.00 78.56 80 GLY A O 1
ATOM 634 N N . GLU A 1 81 ? 13.561 -6.413 -38.202 1.00 78.06 81 GLU A N 1
ATOM 635 C CA . GLU A 1 81 ? 14.081 -7.675 -38.739 1.00 78.06 81 GLU A CA 1
ATOM 636 C C . GLU A 1 81 ? 14.908 -8.405 -37.668 1.00 78.06 81 GLU A C 1
ATOM 638 O O . GLU A 1 81 ? 14.642 -9.568 -37.377 1.00 78.06 81 GLU A O 1
ATOM 643 N N . ALA A 1 82 ? 15.807 -7.689 -36.980 1.00 75.38 82 ALA A N 1
ATOM 644 C CA . ALA A 1 82 ? 16.661 -8.238 -35.921 1.00 75.38 82 ALA A CA 1
ATOM 645 C C . ALA A 1 82 ? 15.868 -8.776 -34.714 1.00 75.38 82 ALA A C 1
ATOM 647 O O . ALA A 1 82 ? 16.228 -9.797 -34.134 1.00 75.38 82 ALA A O 1
ATOM 648 N N . ILE A 1 83 ? 14.761 -8.118 -34.345 1.00 76.25 83 ILE A N 1
ATOM 649 C CA . ILE A 1 83 ? 13.874 -8.603 -33.272 1.00 76.25 83 ILE A CA 1
ATOM 650 C C . ILE A 1 83 ? 13.175 -9.903 -33.689 1.00 76.25 83 ILE A C 1
ATOM 652 O O . ILE A 1 83 ? 13.091 -10.822 -32.880 1.00 76.25 83 ILE A O 1
ATOM 656 N N . ARG A 1 84 ? 12.695 -9.995 -34.940 1.00 74.81 84 ARG A N 1
ATOM 657 C CA . ARG A 1 84 ? 12.024 -11.202 -35.449 1.00 74.81 84 ARG A CA 1
ATOM 658 C C . ARG A 1 84 ? 12.980 -12.386 -35.540 1.00 74.81 84 ARG A C 1
ATOM 660 O O . ARG A 1 84 ? 12.629 -13.454 -35.060 1.00 74.81 84 ARG A O 1
ATOM 667 N N . GLN A 1 85 ? 14.186 -12.180 -36.068 1.00 76.00 85 GLN A N 1
ATOM 668 C CA . GLN A 1 85 ? 15.215 -13.225 -36.142 1.00 76.00 85 GLN A CA 1
ATOM 669 C C . GLN A 1 85 ? 15.575 -13.759 -34.752 1.00 76.00 85 GLN A C 1
ATOM 671 O O . GLN A 1 85 ? 15.590 -14.965 -34.544 1.00 76.00 85 GLN A O 1
ATOM 676 N N . HIS A 1 86 ? 15.751 -12.874 -33.766 1.00 75.88 86 HIS A N 1
ATOM 677 C CA . HIS A 1 86 ? 16.023 -13.278 -32.384 1.00 75.88 86 HIS A CA 1
ATOM 678 C C . HIS A 1 86 ? 14.839 -14.026 -31.732 1.00 75.88 86 HIS A C 1
ATOM 680 O O . HIS A 1 86 ? 15.033 -14.846 -30.833 1.00 75.88 86 HIS A O 1
ATOM 686 N N . GLU A 1 87 ? 13.597 -13.745 -32.134 1.00 71.44 87 GLU A N 1
ATOM 687 C CA . GLU A 1 87 ? 12.427 -14.514 -31.692 1.00 71.44 87 GLU A CA 1
ATOM 688 C C . GLU A 1 87 ? 12.341 -15.882 -32.393 1.00 71.44 87 GLU A C 1
ATOM 690 O O . GLU A 1 87 ? 12.001 -16.863 -31.736 1.00 71.44 87 GLU A O 1
ATOM 695 N N . GLU A 1 88 ? 12.682 -15.976 -33.681 1.00 69.44 88 GLU A N 1
ATOM 696 C CA . GLU A 1 88 ? 12.702 -17.226 -34.462 1.00 69.44 88 GLU A CA 1
ATOM 697 C C . GLU A 1 88 ? 13.818 -18.185 -34.008 1.00 69.44 88 GLU A C 1
ATOM 699 O O . GLU A 1 88 ? 13.522 -19.332 -33.672 1.00 69.44 88 GLU A O 1
ATOM 704 N N . GLU A 1 89 ? 15.062 -17.708 -33.869 1.00 66.94 89 GLU A N 1
ATOM 705 C CA . GLU A 1 89 ? 16.209 -18.487 -33.354 1.00 66.94 89 GLU A CA 1
ATOM 706 C C . GLU A 1 89 ? 15.932 -19.054 -31.952 1.00 66.94 89 GLU A C 1
ATOM 708 O O . GLU A 1 89 ? 16.338 -20.162 -31.593 1.00 66.94 89 GLU A O 1
ATOM 713 N N . ARG A 1 90 ? 15.176 -18.302 -31.150 1.00 62.97 90 ARG A N 1
ATOM 714 C CA . ARG A 1 90 ? 14.728 -18.714 -29.823 1.00 62.97 90 ARG A CA 1
ATOM 715 C C . ARG A 1 90 ? 13.707 -19.852 -29.880 1.00 62.97 90 ARG A C 1
ATOM 717 O O . ARG A 1 90 ? 13.789 -20.761 -29.054 1.00 62.97 90 ARG A O 1
ATOM 724 N N . TRP A 1 91 ? 12.717 -19.791 -30.772 1.00 50.62 91 TRP A N 1
ATOM 725 C CA . TRP A 1 91 ? 11.731 -20.871 -30.904 1.00 50.62 91 TRP A CA 1
ATOM 726 C C . TRP A 1 91 ? 12.394 -22.180 -31.342 1.00 50.62 91 TRP A C 1
ATOM 728 O O . TRP A 1 91 ? 11.986 -23.245 -30.884 1.00 50.62 91 TRP A O 1
ATOM 738 N N . GLU A 1 92 ? 13.451 -22.095 -32.151 1.00 50.19 92 GLU A N 1
ATOM 739 C CA . GLU A 1 92 ? 14.269 -23.243 -32.549 1.00 50.19 92 GLU A CA 1
ATOM 740 C C . GLU A 1 92 ? 15.160 -23.764 -31.403 1.00 50.19 92 GLU A C 1
ATOM 742 O O . GLU A 1 92 ? 15.251 -24.975 -31.207 1.00 50.19 92 GLU A O 1
ATOM 747 N N . SER A 1 93 ? 15.746 -22.881 -30.583 1.00 49.81 93 SER A N 1
ATOM 748 C CA . SER A 1 93 ? 16.568 -23.251 -29.413 1.00 49.81 93 SER A CA 1
ATOM 749 C C . SER A 1 93 ? 15.757 -23.857 -28.255 1.00 49.81 93 SER A C 1
ATOM 751 O O . SER A 1 93 ? 16.170 -24.858 -27.671 1.00 49.81 93 SER A O 1
ATOM 753 N N . LEU A 1 94 ? 14.567 -23.323 -27.952 1.00 42.62 94 LEU A N 1
ATOM 754 C CA . LEU A 1 94 ? 13.667 -23.869 -26.922 1.00 42.62 94 LEU A CA 1
ATOM 755 C C . LEU A 1 94 ? 13.069 -25.231 -27.302 1.00 42.62 94 LEU A C 1
ATOM 757 O O . LEU A 1 94 ? 12.631 -25.973 -26.426 1.00 42.62 94 LEU A O 1
ATOM 761 N N . ALA A 1 95 ? 13.043 -25.568 -28.593 1.00 45.75 95 ALA A N 1
ATOM 762 C CA . ALA A 1 95 ? 12.672 -26.900 -29.057 1.00 45.75 95 ALA A CA 1
ATOM 763 C C . ALA A 1 95 ? 13.810 -27.930 -28.889 1.00 45.75 95 ALA A C 1
ATOM 765 O O . ALA A 1 95 ? 13.551 -29.128 -29.007 1.00 45.75 95 ALA A O 1
ATOM 766 N N . ALA A 1 96 ? 15.043 -27.481 -28.620 1.00 42.53 96 ALA A N 1
ATOM 767 C CA . ALA A 1 96 ? 16.242 -28.318 -28.582 1.00 42.53 96 ALA A CA 1
ATOM 768 C C . ALA A 1 96 ? 16.778 -28.600 -27.164 1.00 42.53 96 ALA A C 1
ATOM 770 O O . ALA A 1 96 ? 17.339 -29.674 -26.955 1.00 42.53 96 ALA A O 1
ATOM 771 N N . ASP A 1 97 ? 16.574 -27.705 -26.190 1.00 35.50 97 ASP A N 1
ATOM 772 C CA . ASP A 1 97 ? 17.159 -27.832 -24.846 1.00 35.50 97 ASP A CA 1
ATOM 773 C C . ASP A 1 97 ? 16.124 -28.177 -23.761 1.00 35.50 97 ASP A C 1
ATOM 775 O O . ASP A 1 97 ? 15.503 -27.321 -23.128 1.00 35.50 97 ASP A O 1
ATOM 779 N N . THR A 1 98 ? 15.993 -29.476 -23.491 1.00 40.78 98 THR A N 1
ATOM 780 C CA . THR A 1 98 ? 15.640 -29.993 -22.164 1.00 40.78 98 THR A CA 1
ATOM 781 C C . THR A 1 98 ? 16.872 -30.686 -21.595 1.00 40.78 98 THR A C 1
ATOM 783 O O . THR A 1 98 ? 17.172 -31.786 -22.056 1.00 40.78 98 THR A O 1
ATOM 786 N N . LEU A 1 99 ? 17.564 -30.051 -20.640 1.00 35.47 99 LEU A N 1
ATOM 787 C CA . LEU A 1 99 ? 18.207 -30.611 -19.431 1.00 35.47 99 LEU A CA 1
ATOM 788 C C . LEU A 1 99 ? 19.282 -29.649 -18.865 1.00 35.47 99 LEU A C 1
ATOM 790 O O . LEU A 1 99 ? 20.012 -29.006 -19.608 1.00 35.47 99 LEU A O 1
ATOM 794 N N . ASP A 1 100 ? 19.285 -29.581 -17.533 1.00 38.72 100 ASP A N 1
ATOM 795 C CA . ASP A 1 100 ? 20.141 -28.920 -16.528 1.00 38.72 100 ASP A CA 1
ATOM 796 C C . ASP A 1 100 ? 21.573 -28.452 -16.892 1.00 38.72 100 ASP A C 1
ATOM 798 O O . ASP A 1 100 ? 22.308 -29.151 -17.577 1.00 38.72 100 ASP A O 1
ATOM 802 N N . GLU A 1 101 ? 22.024 -27.324 -16.310 1.00 44.53 101 GLU A N 1
ATOM 803 C CA . GLU A 1 101 ? 23.022 -27.300 -15.210 1.00 44.53 101 GLU A CA 1
ATOM 804 C C . GLU A 1 101 ? 23.441 -25.872 -14.766 1.00 44.53 101 GLU A C 1
ATOM 806 O O . GLU A 1 101 ? 23.167 -24.856 -15.402 1.00 44.53 101 GLU A O 1
ATOM 811 N N . GLU A 1 102 ? 24.041 -25.841 -13.577 1.00 46.41 102 GLU A N 1
ATOM 812 C CA . GLU A 1 102 ? 24.204 -24.784 -12.574 1.00 46.41 102 GLU A CA 1
ATOM 813 C C . GLU A 1 102 ? 25.229 -23.671 -12.897 1.00 46.41 102 GLU A C 1
ATOM 815 O O . GLU A 1 102 ? 26.122 -23.836 -13.726 1.00 46.41 102 GLU A O 1
ATOM 820 N N . ASN A 1 103 ? 25.186 -22.551 -12.149 1.00 35.97 103 ASN A N 1
ATOM 821 C CA . ASN A 1 103 ? 26.423 -21.847 -11.776 1.00 35.97 103 ASN A CA 1
ATOM 822 C C . ASN A 1 103 ? 26.314 -20.946 -10.531 1.00 35.97 103 ASN A C 1
ATOM 824 O O . ASN A 1 103 ? 25.375 -20.165 -10.364 1.00 35.97 103 ASN A O 1
ATOM 828 N N . GLU A 1 104 ? 27.345 -21.063 -9.691 1.00 39.69 104 GLU A N 1
ATOM 829 C CA . GLU A 1 104 ? 27.519 -20.511 -8.348 1.00 39.69 104 GLU A CA 1
ATOM 830 C C . GLU A 1 104 ? 28.131 -19.090 -8.305 1.00 39.69 104 GLU A C 1
ATOM 832 O O . GLU A 1 104 ? 29.050 -18.743 -9.045 1.00 39.69 104 GLU A O 1
ATOM 837 N N . ASN A 1 105 ? 27.694 -18.337 -7.288 1.00 38.59 105 ASN A N 1
ATOM 838 C CA . ASN A 1 105 ? 28.417 -17.320 -6.507 1.00 38.59 105 ASN A CA 1
ATOM 839 C C . ASN A 1 105 ? 28.697 -15.913 -7.079 1.00 38.59 105 ASN A C 1
ATOM 841 O O . ASN A 1 105 ? 29.791 -15.558 -7.516 1.00 38.59 105 ASN A O 1
ATOM 845 N N . GLY A 1 106 ? 27.722 -15.030 -6.817 1.00 36.00 106 GLY A N 1
ATOM 846 C CA . GLY A 1 106 ? 27.894 -13.579 -6.638 1.00 36.00 106 GLY A CA 1
ATOM 847 C C . GLY A 1 106 ? 26.652 -12.901 -6.035 1.00 36.00 106 GLY A C 1
ATOM 848 O O . GLY A 1 106 ? 26.313 -11.772 -6.411 1.00 36.00 106 GLY A O 1
ATOM 849 N N . ASP A 1 107 ? 25.923 -13.626 -5.180 1.00 38.25 107 ASP A N 1
ATOM 850 C CA . ASP A 1 107 ? 24.483 -13.454 -4.982 1.00 38.25 107 ASP A CA 1
ATOM 851 C C . ASP A 1 107 ? 24.088 -12.272 -4.091 1.00 38.25 107 ASP A C 1
ATOM 853 O O . ASP A 1 107 ? 24.191 -12.287 -2.864 1.00 38.25 107 ASP A O 1
ATOM 857 N N . ALA A 1 108 ? 23.536 -11.238 -4.725 1.00 46.88 108 ALA A N 1
ATOM 858 C CA . ALA A 1 108 ? 22.708 -10.257 -4.040 1.00 46.88 108 ALA A CA 1
ATOM 859 C C . ALA A 1 108 ? 21.423 -10.948 -3.549 1.00 46.88 108 ALA A C 1
ATOM 861 O O . ALA A 1 108 ? 20.822 -11.715 -4.294 1.00 46.88 108 ALA A O 1
ATOM 862 N N . TRP A 1 109 ? 20.972 -10.643 -2.326 1.00 43.41 109 TRP A N 1
ATOM 863 C CA . TRP A 1 109 ? 19.895 -11.344 -1.593 1.00 43.41 109 TRP A CA 1
ATOM 864 C C . TRP A 1 109 ? 18.619 -11.683 -2.388 1.00 43.41 109 TRP A C 1
ATOM 866 O O . TRP A 1 109 ? 17.913 -12.628 -2.050 1.00 43.41 109 TRP A O 1
ATOM 876 N N . TRP A 1 110 ? 18.299 -10.906 -3.421 1.00 42.12 110 TRP A N 1
ATOM 877 C CA . TRP A 1 110 ? 17.110 -11.052 -4.258 1.00 42.12 110 TRP A CA 1
ATOM 878 C C . TRP A 1 110 ? 17.291 -12.013 -5.446 1.00 42.12 110 TRP A C 1
ATOM 880 O O . TRP A 1 110 ? 16.313 -12.364 -6.094 1.00 42.12 110 TRP A O 1
ATOM 890 N N . GLN A 1 111 ? 18.520 -12.465 -5.718 1.00 40.44 111 GLN A N 1
ATOM 891 C CA . GLN A 1 111 ? 18.833 -13.554 -6.657 1.00 40.44 111 GLN A CA 1
ATOM 892 C C . GLN A 1 111 ? 18.486 -14.924 -6.060 1.00 40.44 111 GLN A C 1
ATOM 894 O O . GLN A 1 111 ? 18.068 -15.813 -6.787 1.00 40.44 111 GLN A O 1
ATOM 899 N N . GLN A 1 112 ? 18.583 -15.046 -4.734 1.00 44.03 112 GLN A N 1
ATOM 900 C CA . GLN A 1 112 ? 18.189 -16.223 -3.954 1.00 44.03 112 GLN A CA 1
ATOM 901 C C . GLN A 1 112 ? 16.865 -16.006 -3.203 1.00 44.03 112 GLN A C 1
ATOM 903 O O . GLN A 1 112 ? 16.445 -16.849 -2.408 1.00 44.03 112 GLN A O 1
ATOM 908 N N . ALA A 1 113 ? 16.220 -14.846 -3.376 1.00 43.31 113 ALA A N 1
ATOM 909 C CA . ALA A 1 113 ? 15.016 -14.537 -2.626 1.00 43.31 113 ALA A CA 1
ATOM 910 C C . ALA A 1 113 ? 13.885 -15.458 -3.091 1.00 43.31 113 ALA A C 1
ATOM 912 O O . ALA A 1 113 ? 13.497 -15.402 -4.259 1.00 43.31 113 ALA A O 1
ATOM 913 N N . PRO A 1 114 ? 13.306 -16.264 -2.190 1.00 57.75 114 PRO A N 1
ATOM 914 C CA . PRO A 1 114 ? 12.131 -17.051 -2.526 1.00 57.75 114 PRO A CA 1
ATOM 915 C C . PRO A 1 114 ? 11.008 -16.130 -3.024 1.00 57.75 114 PRO A C 1
ATOM 917 O O . PRO A 1 114 ? 10.891 -14.987 -2.574 1.00 57.75 114 PRO A O 1
ATOM 920 N N . LEU A 1 115 ? 10.160 -16.632 -3.929 1.00 54.03 115 LEU A N 1
ATOM 921 C CA . LEU A 1 115 ? 9.114 -15.867 -4.630 1.00 54.03 115 LEU A CA 1
ATOM 922 C C . LEU A 1 115 ? 8.270 -14.969 -3.705 1.00 54.03 115 LEU A C 1
ATOM 924 O O . LEU A 1 115 ? 7.896 -13.860 -4.085 1.00 54.03 115 LEU A O 1
ATOM 928 N N . HIS A 1 116 ? 8.013 -15.404 -2.468 1.00 60.59 116 HIS A N 1
ATOM 929 C CA . HIS A 1 116 ? 7.285 -14.612 -1.475 1.00 60.59 116 HIS A CA 1
ATOM 930 C C . HIS A 1 116 ? 7.996 -13.299 -1.093 1.00 60.59 116 HIS A C 1
ATOM 932 O O . HIS A 1 116 ? 7.330 -12.288 -0.895 1.00 60.59 116 HIS A O 1
ATOM 938 N N . LYS A 1 117 ? 9.335 -13.267 -1.038 1.00 65.06 117 LYS A N 1
ATOM 939 C CA . LYS A 1 117 ? 10.108 -12.044 -0.760 1.00 65.06 117 LYS A CA 1
ATOM 940 C C . LYS A 1 117 ? 10.103 -11.079 -1.943 1.00 65.06 117 LYS A C 1
ATOM 942 O O . LYS A 1 117 ? 10.066 -9.871 -1.731 1.00 65.06 117 LYS A O 1
ATOM 947 N N . LEU A 1 118 ? 10.109 -11.596 -3.173 1.00 61.69 118 LEU A N 1
ATOM 948 C CA . LEU A 1 118 ? 9.981 -10.768 -4.377 1.00 61.69 118 LEU A CA 1
ATOM 949 C C . LEU A 1 118 ? 8.595 -10.119 -4.453 1.00 61.69 118 LEU A C 1
ATOM 951 O O . LEU A 1 118 ? 8.493 -8.916 -4.681 1.00 61.69 118 LEU A O 1
ATOM 955 N N . ARG A 1 119 ? 7.536 -10.891 -4.179 1.00 66.88 119 ARG A N 1
ATOM 956 C CA . ARG A 1 119 ? 6.162 -10.372 -4.079 1.00 66.88 119 ARG A CA 1
ATOM 957 C C . ARG A 1 119 ? 6.038 -9.312 -2.987 1.00 66.88 119 ARG A C 1
ATOM 959 O O . ARG A 1 119 ? 5.502 -8.242 -3.251 1.00 66.88 119 ARG A O 1
ATOM 966 N N . ALA A 1 120 ? 6.612 -9.562 -1.810 1.00 69.44 120 ALA A N 1
ATOM 967 C CA . ALA A 1 120 ? 6.632 -8.589 -0.722 1.00 69.44 120 ALA A CA 1
ATOM 968 C C . ALA A 1 120 ? 7.313 -7.267 -1.123 1.00 69.44 120 ALA A C 1
ATOM 970 O O . ALA A 1 120 ? 6.777 -6.197 -0.852 1.00 69.44 120 ALA A O 1
ATOM 971 N N . ALA A 1 121 ? 8.454 -7.328 -1.817 1.00 71.56 121 ALA A N 1
ATOM 972 C CA . ALA A 1 121 ? 9.153 -6.133 -2.289 1.00 71.56 121 ALA A CA 1
ATOM 973 C C . ALA A 1 121 ? 8.358 -5.362 -3.364 1.00 71.56 121 ALA A C 1
ATOM 975 O O . ALA A 1 121 ? 8.306 -4.131 -3.336 1.00 71.56 121 ALA A O 1
ATOM 976 N N . ALA A 1 122 ? 7.707 -6.069 -4.295 1.00 73.62 122 ALA A N 1
ATOM 977 C CA . ALA A 1 122 ? 6.849 -5.451 -5.307 1.00 73.62 122 ALA A CA 1
ATOM 978 C C . ALA A 1 122 ? 5.633 -4.751 -4.673 1.00 73.62 122 ALA A C 1
ATOM 980 O O . ALA A 1 122 ? 5.298 -3.618 -5.026 1.00 73.62 122 ALA A O 1
ATOM 981 N N . GLU A 1 123 ? 5.003 -5.394 -3.691 1.00 77.62 123 GLU A N 1
ATOM 982 C CA . GLU A 1 123 ? 3.895 -4.816 -2.932 1.00 77.62 123 GLU A CA 1
ATOM 983 C C . GLU A 1 123 ? 4.305 -3.610 -2.093 1.00 77.62 123 GLU A C 1
ATOM 985 O O . GLU A 1 123 ? 3.540 -2.649 -2.001 1.00 77.62 123 GLU A O 1
ATOM 990 N N . GLU A 1 124 ? 5.494 -3.642 -1.491 1.00 80.69 124 GLU A N 1
ATOM 991 C CA . GLU A 1 124 ? 6.056 -2.507 -0.764 1.00 80.69 124 GLU A CA 1
ATOM 992 C C . GLU A 1 124 ? 6.276 -1.315 -1.703 1.00 80.69 124 GLU A C 1
ATOM 994 O O . GLU A 1 124 ? 5.853 -0.205 -1.386 1.00 80.69 124 GLU A O 1
ATOM 999 N N . SER A 1 125 ? 6.837 -1.542 -2.896 1.00 78.56 125 SER A N 1
ATOM 1000 C CA . SER A 1 125 ? 7.027 -0.491 -3.906 1.00 78.56 125 SER A CA 1
ATOM 1001 C C . SER A 1 125 ? 5.698 0.126 -4.364 1.00 78.56 125 SER A C 1
ATOM 1003 O O . SER A 1 125 ? 5.525 1.353 -4.352 1.00 78.56 125 SER A O 1
ATOM 1005 N N . LEU A 1 126 ? 4.708 -0.711 -4.698 1.00 81.50 126 LEU A N 1
ATOM 1006 C CA . LEU A 1 126 ? 3.365 -0.247 -5.051 1.00 81.50 126 LEU A CA 1
ATOM 1007 C C . LEU A 1 126 ? 2.725 0.525 -3.890 1.00 81.50 126 LEU A C 1
ATOM 1009 O O . LEU A 1 126 ? 2.178 1.613 -4.073 1.00 81.50 126 LEU A O 1
ATOM 1013 N N . GLY A 1 127 ? 2.825 -0.022 -2.682 1.00 83.00 127 GLY A N 1
ATOM 1014 C CA . GLY A 1 127 ? 2.313 0.587 -1.469 1.00 83.00 127 GLY A CA 1
ATOM 1015 C C . GLY A 1 127 ? 2.946 1.946 -1.166 1.00 83.00 127 GLY A C 1
ATOM 1016 O O . GLY A 1 127 ? 2.231 2.863 -0.769 1.00 83.00 127 GLY A O 1
ATOM 1017 N N . ALA A 1 128 ? 4.246 2.110 -1.414 1.00 82.44 128 ALA A N 1
ATOM 1018 C CA . ALA A 1 128 ? 4.949 3.378 -1.252 1.00 82.44 128 ALA A CA 1
ATOM 1019 C C . ALA A 1 128 ? 4.467 4.442 -2.245 1.00 82.44 128 ALA A C 1
ATOM 1021 O O . ALA A 1 128 ? 4.209 5.580 -1.852 1.00 82.44 128 ALA A O 1
ATOM 1022 N N . ARG A 1 129 ? 4.262 4.070 -3.515 1.00 86.44 129 ARG A N 1
ATOM 1023 C CA . ARG A 1 129 ? 3.662 4.968 -4.516 1.00 86.44 129 ARG A CA 1
ATOM 1024 C C . ARG A 1 129 ? 2.259 5.417 -4.114 1.00 86.44 129 ARG A C 1
ATOM 1026 O O . ARG A 1 129 ? 1.923 6.590 -4.261 1.00 86.44 129 ARG A O 1
ATOM 1033 N N . LEU A 1 130 ? 1.444 4.490 -3.616 1.00 87.25 130 LEU A N 1
ATOM 1034 C CA . LEU A 1 130 ? 0.076 4.779 -3.193 1.00 87.25 130 LEU A CA 1
ATOM 1035 C C . LEU A 1 130 ? 0.041 5.652 -1.929 1.00 87.25 130 LEU A C 1
ATOM 1037 O O . LEU A 1 130 ? -0.793 6.553 -1.854 1.00 87.25 130 LEU A O 1
ATOM 1041 N N . ASP A 1 131 ? 0.961 5.451 -0.977 1.00 89.00 131 ASP A N 1
ATOM 1042 C CA . ASP A 1 131 ? 1.106 6.334 0.192 1.00 89.00 131 ASP A CA 1
ATOM 1043 C C . ASP A 1 131 ? 1.546 7.739 -0.212 1.00 89.00 131 ASP A C 1
ATOM 1045 O O . ASP A 1 131 ? 0.985 8.711 0.286 1.00 89.00 131 ASP A O 1
ATOM 1049 N N . ALA A 1 132 ? 2.487 7.861 -1.150 1.00 87.31 132 ALA A N 1
ATOM 1050 C CA . ALA A 1 132 ? 2.912 9.156 -1.673 1.00 87.31 132 ALA A CA 1
ATOM 1051 C C . ALA A 1 132 ? 1.757 9.894 -2.373 1.00 87.31 132 ALA A C 1
ATOM 1053 O O . ALA A 1 132 ? 1.537 11.079 -2.123 1.00 87.31 132 ALA A O 1
ATOM 1054 N N . ALA A 1 133 ? 0.975 9.189 -3.197 1.00 87.19 133 ALA A N 1
ATOM 1055 C CA . ALA A 1 133 ? -0.219 9.748 -3.827 1.00 87.19 133 ALA A CA 1
ATOM 1056 C C . ALA A 1 133 ? -1.269 10.175 -2.789 1.00 87.19 133 ALA A C 1
ATOM 1058 O O . ALA A 1 133 ? -1.826 11.265 -2.889 1.00 87.19 133 ALA A O 1
ATOM 1059 N N . ALA A 1 134 ? -1.511 9.357 -1.760 1.00 88.25 134 ALA A N 1
ATOM 1060 C CA . ALA A 1 134 ? -2.410 9.723 -0.670 1.00 88.25 134 ALA A CA 1
ATOM 1061 C C . ALA A 1 134 ? -1.892 10.955 0.088 1.00 88.25 134 ALA A C 1
ATOM 1063 O O . ALA A 1 134 ? -2.647 11.895 0.297 1.00 88.25 134 ALA A O 1
ATOM 1064 N N . ALA A 1 135 ? -0.607 11.014 0.438 1.00 88.81 135 ALA A N 1
ATOM 1065 C CA . ALA A 1 135 ? -0.020 12.184 1.086 1.00 88.81 135 ALA A CA 1
ATOM 1066 C C . ALA A 1 135 ? -0.235 13.469 0.266 1.00 88.81 135 ALA A C 1
ATOM 1068 O O . ALA A 1 135 ? -0.581 14.496 0.838 1.00 88.81 135 ALA A O 1
ATOM 1069 N N . ALA A 1 136 ? -0.114 13.399 -1.062 1.00 88.69 136 ALA A N 1
ATOM 1070 C CA . ALA A 1 136 ? -0.365 14.539 -1.941 1.00 88.69 136 ALA A CA 1
ATOM 1071 C C . ALA A 1 136 ? -1.852 14.941 -2.023 1.00 88.69 136 ALA A C 1
ATOM 1073 O O . ALA A 1 136 ? -2.157 16.127 -2.100 1.00 88.69 136 ALA A O 1
ATOM 1074 N N . LEU A 1 137 ? -2.773 13.972 -2.019 1.00 86.75 137 LEU A N 1
ATOM 1075 C CA . LEU A 1 137 ? -4.211 14.223 -2.190 1.00 86.75 137 LEU A CA 1
ATOM 1076 C C . LEU A 1 137 ? -4.927 14.609 -0.892 1.00 86.75 137 LEU A C 1
ATOM 1078 O O . LEU A 1 137 ? -5.874 15.390 -0.923 1.00 86.75 137 LEU A O 1
ATOM 1082 N N . VAL A 1 138 ? -4.517 14.022 0.234 1.00 88.00 138 VAL A N 1
ATOM 1083 C CA . VAL A 1 138 ? -5.227 14.128 1.518 1.00 88.00 138 VAL A CA 1
ATOM 1084 C C . VAL A 1 138 ? -4.390 14.704 2.658 1.00 88.00 138 VAL A C 1
ATOM 1086 O O . VAL A 1 138 ? -4.929 14.905 3.743 1.00 88.00 138 VAL A O 1
ATOM 1089 N N . GLY A 1 139 ? -3.109 15.002 2.428 1.00 81.81 139 GLY A N 1
ATOM 1090 C CA . GLY A 1 139 ? -2.192 15.576 3.418 1.00 81.81 139 GLY A CA 1
ATOM 1091 C C . GLY A 1 139 ? -2.222 17.103 3.499 1.00 81.81 139 GLY A C 1
ATOM 1092 O O . GLY A 1 139 ? -1.168 17.728 3.495 1.00 81.81 139 GLY A O 1
ATOM 1093 N N . ASP A 1 140 ? -3.401 17.716 3.572 1.00 86.69 140 ASP A N 1
ATOM 1094 C CA . ASP A 1 140 ? -3.551 19.178 3.715 1.00 86.69 140 ASP A CA 1
ATOM 1095 C C . ASP A 1 140 ? -3.502 19.672 5.180 1.00 86.69 140 ASP A C 1
ATOM 1097 O O . ASP A 1 140 ? -3.793 20.835 5.453 1.00 86.69 140 ASP A O 1
ATOM 1101 N N . GLY A 1 141 ? -3.165 18.786 6.123 1.00 85.88 141 GLY A N 1
ATOM 1102 C CA . GLY A 1 141 ? -3.152 19.069 7.561 1.00 85.88 141 GLY A CA 1
ATOM 1103 C C . GLY A 1 141 ? -4.483 18.828 8.283 1.00 85.88 141 GLY A C 1
ATOM 1104 O O . GLY A 1 141 ? -4.559 19.069 9.484 1.00 85.88 141 GLY A O 1
ATOM 1105 N N . VAL A 1 142 ? -5.527 18.348 7.595 1.00 88.06 142 VAL A N 1
ATOM 1106 C CA . VAL A 1 142 ? -6.790 17.934 8.226 1.00 88.06 142 VAL A CA 1
ATOM 1107 C C . VAL A 1 142 ? -6.723 16.474 8.679 1.00 88.06 142 VAL A C 1
ATOM 1109 O O . VAL A 1 142 ? -6.539 15.565 7.867 1.00 88.06 142 VAL A O 1
ATOM 1112 N N . GLY A 1 143 ? -6.973 16.255 9.971 1.00 89.81 143 GLY A N 1
ATOM 1113 C CA . GLY A 1 143 ? -6.853 14.954 10.632 1.00 89.81 143 GLY A CA 1
ATOM 1114 C C . GLY A 1 143 ? -5.547 14.827 11.414 1.00 89.81 143 GLY A C 1
ATOM 1115 O O . GLY A 1 143 ? -4.661 15.671 11.317 1.00 89.81 143 GLY A O 1
ATOM 1116 N N . ASP A 1 144 ? -5.454 13.771 12.213 1.00 91.06 144 ASP A N 1
ATOM 1117 C CA . ASP A 1 144 ? -4.253 13.473 12.993 1.00 91.06 144 ASP A CA 1
ATOM 1118 C C . ASP A 1 144 ? -3.092 12.979 12.098 1.00 91.06 144 ASP A C 1
ATOM 1120 O O . ASP A 1 144 ? -3.270 12.639 10.922 1.00 91.06 144 ASP A O 1
ATOM 1124 N N . ASP A 1 145 ? -1.891 12.874 12.673 1.00 91.94 145 ASP A N 1
ATOM 1125 C CA . ASP A 1 145 ? -0.706 12.380 11.973 1.00 91.94 145 ASP A CA 1
ATOM 1126 C C . ASP A 1 145 ? -0.719 10.844 11.820 1.00 91.94 145 ASP A C 1
ATOM 1128 O O . ASP A 1 145 ? -0.801 10.073 1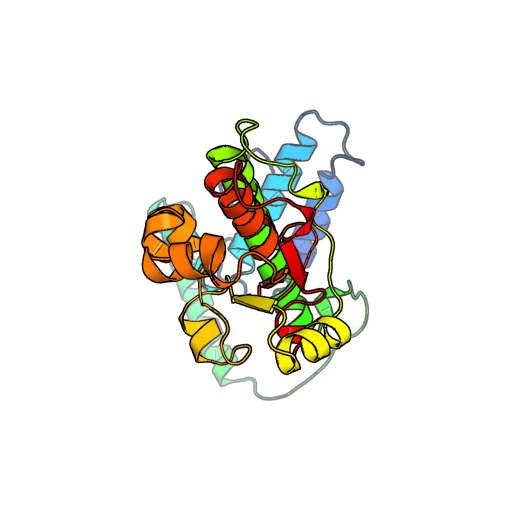2.781 1.00 91.94 145 ASP A O 1
ATOM 1132 N N . VAL A 1 146 ? -0.585 10.375 10.577 1.00 93.44 146 VAL A N 1
ATOM 1133 C CA . VAL A 1 146 ? -0.503 8.946 10.253 1.00 93.44 146 VAL A CA 1
ATOM 1134 C C . VAL A 1 146 ? 0.737 8.276 10.862 1.00 93.44 146 VAL A C 1
ATOM 1136 O O . VAL A 1 146 ? 0.727 7.060 11.074 1.00 93.44 146 VAL A O 1
ATOM 1139 N N . ASP A 1 147 ? 1.796 9.035 11.154 1.00 92.06 147 ASP A N 1
ATOM 1140 C CA . ASP A 1 147 ? 3.007 8.535 11.810 1.00 92.06 147 ASP A CA 1
ATOM 1141 C C . ASP A 1 147 ? 2.782 8.149 13.279 1.00 92.06 147 ASP A C 1
ATOM 1143 O O . ASP A 1 147 ? 3.509 7.311 13.818 1.00 92.06 147 ASP A O 1
ATOM 1147 N N . GLU A 1 148 ? 1.708 8.637 13.905 1.00 93.06 148 GLU A N 1
ATOM 1148 C CA . GLU A 1 148 ? 1.317 8.239 15.261 1.00 93.06 148 GLU A CA 1
ATOM 1149 C C . GLU A 1 148 ? 0.580 6.890 15.309 1.00 93.06 148 GLU A C 1
ATOM 1151 O O . GLU A 1 148 ? 0.415 6.291 16.383 1.00 93.06 148 GLU A O 1
ATOM 1156 N N . ILE A 1 149 ? 0.141 6.366 14.158 1.00 93.88 149 ILE A N 1
ATOM 1157 C CA . ILE A 1 149 ? -0.577 5.093 14.097 1.00 93.88 149 ILE A CA 1
ATOM 1158 C C . ILE A 1 149 ? 0.360 3.940 14.437 1.00 93.88 149 ILE A C 1
ATOM 1160 O O . ILE A 1 149 ? 1.296 3.591 13.713 1.00 93.88 149 ILE A O 1
ATOM 1164 N N . ARG A 1 150 ? 0.029 3.259 15.533 1.00 93.56 150 ARG A N 1
ATOM 1165 C CA . ARG A 1 150 ? 0.819 2.140 16.039 1.00 93.56 150 ARG A CA 1
ATOM 1166 C C . ARG A 1 150 ? 0.500 0.831 15.326 1.00 93.56 150 ARG A C 1
ATOM 1168 O O . ARG A 1 150 ? -0.620 0.558 14.894 1.00 93.56 150 ARG A O 1
ATOM 1175 N N . TRP A 1 151 ? 1.497 -0.039 15.302 1.00 93.00 151 TRP A N 1
ATOM 1176 C CA . TRP A 1 151 ? 1.345 -1.423 14.876 1.00 93.00 151 TRP A CA 1
ATOM 1177 C C . TRP A 1 151 ? 0.649 -2.274 15.945 1.00 93.00 151 TRP A C 1
ATOM 1179 O O . TRP A 1 151 ? 0.823 -2.053 17.145 1.00 93.00 151 TRP A O 1
ATOM 1189 N N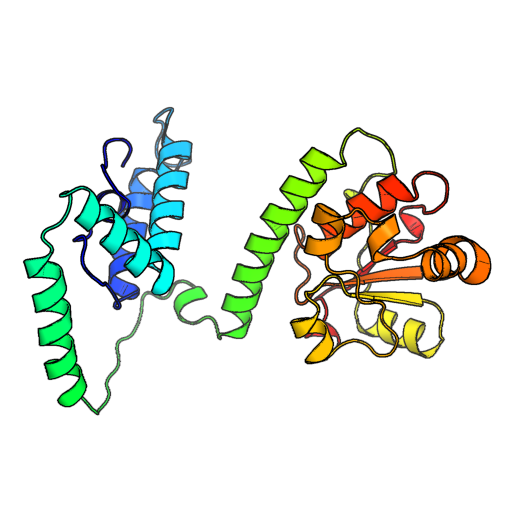 . ILE A 1 152 ? -0.081 -3.300 15.512 1.00 93.75 152 ILE A N 1
ATOM 1190 C CA . ILE A 1 152 ? -0.556 -4.402 16.352 1.00 93.75 152 ILE A CA 1
ATOM 1191 C C . ILE A 1 152 ? 0.009 -5.724 15.822 1.00 93.75 152 ILE A C 1
ATOM 1193 O O . ILE A 1 152 ? 0.025 -5.960 14.619 1.00 93.75 152 ILE A O 1
ATOM 1197 N N . GLY A 1 153 ? 0.518 -6.581 16.709 1.00 91.38 153 GLY A N 1
ATOM 1198 C CA . GLY A 1 153 ? 0.997 -7.914 16.326 1.00 91.38 153 GLY A CA 1
ATOM 1199 C C . GLY A 1 153 ? -0.157 -8.877 16.039 1.00 91.38 153 GLY A C 1
ATOM 1200 O O . GLY A 1 153 ? -1.178 -8.813 16.728 1.00 91.38 153 GLY A O 1
ATOM 1201 N N . ALA A 1 154 ? 0.032 -9.797 15.088 1.00 91.62 154 ALA A N 1
ATOM 1202 C CA . ALA A 1 154 ? -0.991 -10.745 14.635 1.00 91.62 154 ALA A CA 1
ATOM 1203 C C . ALA A 1 154 ? -1.655 -11.522 15.781 1.00 91.62 154 ALA A C 1
ATOM 1205 O O . ALA A 1 154 ? -2.872 -11.501 15.903 1.00 91.62 154 ALA A O 1
ATOM 1206 N N . ARG A 1 155 ? -0.878 -12.079 16.722 1.00 90.00 155 ARG A N 1
ATOM 1207 C CA . ARG A 1 155 ? -1.428 -12.809 17.882 1.00 90.00 155 ARG A CA 1
ATOM 1208 C C . ARG A 1 155 ? -2.372 -11.964 18.745 1.00 90.00 155 ARG A C 1
ATOM 1210 O O . ARG A 1 155 ? -3.418 -12.443 19.168 1.00 90.00 155 ARG A O 1
ATOM 1217 N N . LYS A 1 156 ? -2.019 -10.699 19.008 1.00 93.81 156 LYS A N 1
ATOM 1218 C CA . LYS A 1 156 ? -2.880 -9.790 19.783 1.00 93.81 156 LYS A CA 1
ATOM 1219 C C . LYS A 1 156 ? -4.135 -9.426 18.990 1.00 93.81 156 LYS A C 1
ATOM 1221 O O . LYS A 1 156 ? -5.214 -9.390 19.571 1.00 93.81 156 LYS A O 1
ATOM 1226 N N . ALA A 1 157 ? -3.991 -9.169 17.690 1.00 94.19 157 ALA A N 1
ATOM 1227 C CA . ALA A 1 157 ? -5.126 -8.917 16.810 1.00 94.19 157 ALA A CA 1
ATOM 1228 C C . ALA A 1 157 ? -6.072 -10.129 16.769 1.00 94.19 157 ALA A C 1
ATOM 1230 O O . ALA A 1 157 ? -7.268 -9.949 16.944 1.00 94.19 157 ALA A O 1
ATOM 1231 N N . LEU A 1 158 ? -5.551 -11.354 16.676 1.00 93.69 158 LEU A N 1
ATOM 1232 C CA . LEU A 1 158 ? -6.336 -12.587 16.716 1.00 93.69 158 LEU A CA 1
ATOM 1233 C C . LEU A 1 158 ? -7.157 -12.717 18.008 1.00 93.69 158 LEU A C 1
ATOM 1235 O O . LEU A 1 158 ? -8.362 -12.940 17.938 1.00 93.69 158 LEU A O 1
ATOM 1239 N N . CYS A 1 159 ? -6.544 -12.503 19.180 1.00 95.56 159 CYS A N 1
ATOM 1240 C CA . CYS A 1 159 ? -7.262 -12.518 20.461 1.00 95.56 159 CYS A CA 1
ATOM 1241 C C . CYS A 1 159 ? -8.409 -11.494 20.499 1.00 95.56 159 CYS A C 1
ATOM 1243 O O . CYS A 1 159 ? -9.518 -11.816 20.919 1.00 95.56 159 CYS A O 1
ATOM 1245 N N . LEU A 1 160 ? -8.148 -10.261 20.058 1.00 95.44 160 LEU A N 1
ATOM 1246 C CA . LEU A 1 160 ? -9.153 -9.195 20.043 1.00 95.44 160 LEU A CA 1
ATOM 1247 C C . LEU A 1 160 ? -10.252 -9.454 19.007 1.00 95.44 160 LEU A C 1
ATOM 1249 O O . LEU A 1 160 ? -11.409 -9.130 19.253 1.00 95.44 160 LEU A O 1
ATOM 1253 N N . HIS A 1 161 ? -9.901 -10.041 17.864 1.00 96.00 161 HIS A N 1
ATOM 1254 C CA . HIS A 1 161 ? -10.842 -10.417 16.817 1.00 96.00 161 HIS A CA 1
ATOM 1255 C C . HIS A 1 161 ? -11.793 -11.516 17.300 1.00 96.00 161 HIS A C 1
ATOM 1257 O O . HIS A 1 161 ? -13.005 -11.362 17.178 1.00 96.00 161 HIS A O 1
ATOM 1263 N N . ALA A 1 162 ? -11.259 -12.561 17.941 1.00 94.06 162 ALA A N 1
ATOM 1264 C CA . ALA A 1 162 ? -12.056 -13.625 18.551 1.00 94.06 162 ALA A CA 1
ATOM 1265 C C . ALA A 1 162 ? -12.996 -13.095 19.650 1.00 94.06 162 ALA A C 1
ATOM 1267 O O . ALA A 1 162 ? -14.115 -13.575 19.793 1.00 94.06 162 ALA A O 1
ATOM 1268 N N . ALA A 1 163 ? -12.569 -12.064 20.387 1.00 96.25 163 ALA A N 1
ATOM 1269 C CA . ALA A 1 163 ? -13.393 -11.374 21.378 1.00 96.25 163 ALA A CA 1
ATOM 1270 C C . ALA A 1 163 ? -14.346 -10.315 20.778 1.00 96.25 163 ALA A C 1
ATOM 1272 O O . ALA A 1 163 ? -15.002 -9.601 21.532 1.00 96.25 163 ALA A O 1
ATOM 1273 N N . GLN A 1 164 ? -14.400 -10.169 19.446 1.00 95.69 164 GLN A N 1
ATOM 1274 C CA . GLN A 1 164 ? -15.187 -9.152 18.731 1.00 95.69 164 GLN A CA 1
ATOM 1275 C C . GLN A 1 164 ? -14.897 -7.704 19.177 1.00 95.69 164 GLN A C 1
ATOM 1277 O O . GLN A 1 164 ? -15.768 -6.837 19.156 1.00 95.69 164 GLN A O 1
ATOM 1282 N N . GLN A 1 165 ? -13.652 -7.422 19.570 1.00 96.75 165 GLN A N 1
ATOM 1283 C CA . GLN A 1 165 ? -13.202 -6.116 20.074 1.00 96.75 165 GLN A CA 1
ATOM 1284 C C . GLN A 1 165 ? -12.521 -5.242 19.010 1.00 96.75 165 GLN A C 1
ATOM 1286 O O . GLN A 1 165 ? -12.026 -4.153 19.321 1.00 96.75 165 GLN A O 1
ATOM 1291 N N . LEU A 1 166 ? -12.471 -5.703 17.759 1.00 97.12 166 LEU A N 1
ATOM 1292 C CA . LEU A 1 166 ? -11.912 -4.942 16.650 1.00 97.12 166 LEU A CA 1
ATOM 1293 C C . LEU A 1 166 ? -12.741 -5.052 15.369 1.00 97.12 166 LEU A C 1
ATOM 1295 O O . LEU A 1 166 ? -13.486 -6.009 15.157 1.00 97.12 166 LEU A O 1
ATOM 1299 N N . ILE A 1 167 ? -12.556 -4.060 14.507 1.00 98.38 167 ILE A N 1
ATOM 1300 C CA . ILE A 1 167 ? -12.986 -4.035 13.114 1.00 98.38 167 ILE A CA 1
ATOM 1301 C C . ILE A 1 167 ? -11.747 -4.322 12.268 1.00 98.38 167 ILE A C 1
ATOM 1303 O O . ILE A 1 167 ? -10.751 -3.603 12.371 1.00 98.38 167 ILE A O 1
ATOM 1307 N N . MET A 1 168 ? -11.804 -5.369 11.446 1.00 98.25 168 MET A N 1
ATOM 1308 C CA . MET A 1 168 ? -10.753 -5.676 10.475 1.00 98.25 168 MET A CA 1
ATOM 1309 C C . MET A 1 168 ? -11.083 -4.998 9.150 1.00 98.25 168 MET A C 1
ATOM 1311 O O . MET A 1 168 ? -12.177 -5.183 8.624 1.00 98.25 168 MET A O 1
ATOM 1315 N N . ILE A 1 169 ? -10.135 -4.245 8.605 1.00 98.56 169 ILE A N 1
ATOM 1316 C CA . ILE A 1 169 ? -10.239 -3.616 7.289 1.00 98.56 169 ILE A CA 1
ATOM 1317 C C . ILE A 1 169 ? -9.124 -4.156 6.405 1.00 98.56 169 ILE A C 1
ATOM 1319 O O . ILE A 1 169 ? -7.941 -3.971 6.698 1.00 98.56 169 ILE A O 1
ATOM 1323 N N . ASP A 1 170 ? -9.523 -4.786 5.311 1.00 98.38 170 ASP A N 1
ATOM 1324 C CA . ASP A 1 170 ? -8.632 -5.262 4.267 1.00 98.38 170 ASP A CA 1
ATOM 1325 C C . ASP A 1 170 ? -8.596 -4.257 3.118 1.00 98.38 170 ASP A C 1
ATOM 1327 O O . ASP A 1 170 ? -9.619 -4.025 2.472 1.00 98.38 170 ASP A O 1
ATOM 1331 N N . CYS A 1 171 ? -7.432 -3.666 2.854 1.00 97.50 171 CYS A N 1
ATOM 1332 C CA . CYS A 1 171 ? -7.265 -2.702 1.769 1.00 97.50 171 CYS A CA 1
ATOM 1333 C C . CYS A 1 171 ? -6.637 -3.265 0.489 1.00 97.50 171 CYS A C 1
ATOM 1335 O O . CYS A 1 171 ? -6.172 -2.492 -0.359 1.00 97.50 171 CYS A O 1
ATOM 1337 N N . ARG A 1 172 ? -6.603 -4.594 0.355 1.00 96.31 172 ARG A N 1
ATOM 1338 C CA . ARG A 1 172 ? -6.242 -5.298 -0.879 1.00 96.31 172 ARG A CA 1
ATOM 1339 C C . ARG A 1 172 ? -7.345 -5.202 -1.934 1.00 96.31 172 ARG A C 1
ATOM 1341 O O . ARG A 1 172 ? -8.470 -4.789 -1.639 1.00 96.31 172 ARG A O 1
ATOM 1348 N N . GLU A 1 173 ? -7.004 -5.582 -3.161 1.00 95.00 173 GLU A N 1
ATOM 1349 C CA . GLU A 1 173 ? -7.960 -5.633 -4.265 1.00 95.00 173 GLU A CA 1
ATOM 1350 C C . GLU A 1 173 ? -9.042 -6.704 -4.027 1.00 95.00 173 GLU A C 1
ATOM 1352 O O . GLU A 1 173 ? -8.801 -7.665 -3.282 1.00 95.00 173 GLU A O 1
ATOM 1357 N N . PRO A 1 174 ? -10.236 -6.565 -4.634 1.00 97.19 174 PRO A N 1
ATOM 1358 C CA . PRO A 1 174 ? -11.333 -7.516 -4.451 1.00 97.19 174 PRO A CA 1
ATOM 1359 C C . PRO A 1 174 ? -10.947 -8.968 -4.752 1.00 97.19 174 PRO A C 1
ATOM 1361 O O . PRO A 1 174 ? -11.397 -9.879 -4.061 1.00 97.19 174 PRO A O 1
ATOM 1364 N N . GLU A 1 175 ? -10.090 -9.197 -5.746 1.00 95.62 175 GLU A N 1
ATOM 1365 C CA . GLU A 1 175 ? -9.632 -10.530 -6.138 1.00 95.62 175 GLU A CA 1
ATOM 1366 C C . GLU A 1 175 ? -8.708 -11.143 -5.076 1.00 95.62 175 GLU A C 1
ATOM 1368 O O . GLU A 1 175 ? -8.840 -12.322 -4.749 1.00 95.62 175 GLU A O 1
ATOM 1373 N N . GLU A 1 176 ? -7.811 -10.341 -4.488 1.00 94.19 176 GLU A N 1
ATOM 1374 C CA . GLU A 1 176 ? -6.952 -10.761 -3.370 1.00 94.19 176 GLU A CA 1
ATOM 1375 C C . GLU A 1 176 ? -7.793 -11.094 -2.129 1.00 94.19 176 GLU A C 1
ATOM 1377 O O . GLU A 1 176 ? -7.515 -12.069 -1.434 1.00 94.19 176 GLU A O 1
ATOM 1382 N N . PHE A 1 177 ? -8.831 -10.297 -1.857 1.00 97.19 177 PHE A N 1
ATOM 1383 C CA . PHE A 1 177 ? -9.761 -10.534 -0.754 1.00 97.19 177 PHE A CA 1
ATOM 1384 C C . PHE A 1 177 ? -10.579 -11.814 -0.964 1.00 97.19 177 PHE A C 1
ATOM 1386 O O . PHE A 1 177 ? -10.730 -12.613 -0.040 1.00 97.19 177 PHE A O 1
ATOM 1393 N N . ALA A 1 178 ? -11.079 -12.031 -2.184 1.00 96.81 178 ALA A N 1
ATOM 1394 C CA . ALA A 1 178 ? -11.842 -13.220 -2.548 1.00 96.81 178 ALA A CA 1
ATOM 1395 C C . ALA A 1 178 ? -11.000 -14.505 -2.489 1.00 96.81 178 ALA A C 1
ATOM 1397 O O . ALA A 1 178 ? -11.532 -15.564 -2.158 1.00 96.81 178 ALA A O 1
ATOM 1398 N N . ALA A 1 179 ? -9.696 -14.417 -2.772 1.00 94.50 179 ALA A N 1
ATOM 1399 C CA . ALA A 1 179 ? -8.767 -15.541 -2.659 1.00 94.50 179 ALA A CA 1
ATOM 1400 C C . ALA A 1 179 ? -8.527 -15.984 -1.204 1.00 94.50 179 ALA A C 1
ATOM 1402 O O . ALA A 1 179 ? -8.160 -17.132 -0.962 1.00 94.50 179 ALA A O 1
ATOM 1403 N N . GLY A 1 180 ? -8.748 -15.093 -0.237 1.00 96.19 180 GLY A N 1
ATOM 1404 C CA . GLY A 1 180 ? -8.639 -15.387 1.185 1.00 96.19 180 GLY A CA 1
ATOM 1405 C C . GLY A 1 180 ? -8.496 -14.108 1.993 1.00 96.19 180 GLY A C 1
ATOM 1406 O O . GLY A 1 180 ? -7.708 -13.233 1.642 1.00 96.19 180 GLY A O 1
ATOM 1407 N N . ALA A 1 181 ? -9.238 -13.994 3.092 1.00 97.12 181 ALA A N 1
ATOM 1408 C CA . ALA A 1 181 ? -9.226 -12.819 3.955 1.00 97.12 181 ALA A CA 1
ATOM 1409 C C . ALA A 1 181 ? -9.506 -13.187 5.412 1.00 97.12 181 ALA A C 1
ATOM 1411 O O . ALA A 1 181 ? -9.987 -14.277 5.728 1.00 97.12 181 ALA A O 1
ATOM 1412 N N . VAL A 1 182 ? -9.230 -12.246 6.317 1.00 96.81 182 VAL A N 1
ATOM 1413 C CA . VAL A 1 182 ? -9.644 -12.390 7.714 1.00 96.81 182 VAL A CA 1
ATOM 1414 C C . VAL A 1 182 ? -11.170 -12.431 7.772 1.00 96.81 182 VAL A C 1
ATOM 1416 O O . VAL A 1 182 ? -11.837 -11.545 7.238 1.00 96.81 182 VAL A O 1
ATOM 1419 N N . SER A 1 183 ? -11.724 -13.454 8.424 1.00 96.81 183 SER A N 1
ATOM 1420 C CA . SER A 1 183 ? -13.174 -13.632 8.534 1.00 96.81 183 SER A CA 1
ATOM 1421 C C . SER A 1 183 ? -13.853 -12.377 9.096 1.00 96.81 183 SER A C 1
ATOM 1423 O O . SER A 1 183 ? -13.384 -11.775 10.059 1.00 96.81 183 SER A O 1
ATOM 1425 N N . GLY A 1 184 ? -14.946 -11.945 8.465 1.00 96.56 184 GLY A N 1
ATOM 1426 C CA . GLY A 1 184 ? -15.678 -10.739 8.862 1.00 96.56 184 GLY A CA 1
ATOM 1427 C C . GLY A 1 184 ? -14.944 -9.411 8.620 1.00 96.56 184 GLY A C 1
ATOM 1428 O O . GLY A 1 184 ? -15.440 -8.371 9.056 1.00 96.56 184 GLY A O 1
ATOM 1429 N N . ALA A 1 185 ? -13.788 -9.409 7.946 1.00 98.06 185 ALA A N 1
ATOM 1430 C CA . ALA A 1 185 ? -13.128 -8.171 7.546 1.00 98.06 185 ALA A CA 1
ATOM 1431 C C . ALA A 1 185 ? -13.925 -7.423 6.474 1.00 98.06 185 ALA A C 1
ATOM 1433 O O . ALA A 1 185 ? -14.557 -8.013 5.598 1.00 98.06 185 ALA A O 1
ATOM 1434 N N . TRP A 1 186 ? -13.860 -6.097 6.521 1.00 98.31 186 TRP A N 1
ATOM 1435 C CA . TRP A 1 186 ? -14.403 -5.241 5.479 1.00 98.31 186 TRP A CA 1
ATOM 1436 C C . TRP A 1 186 ? -13.364 -5.066 4.382 1.00 98.31 186 TRP A C 1
ATOM 1438 O O . TRP A 1 186 ? -12.288 -4.526 4.640 1.00 98.31 186 TRP A O 1
ATOM 1448 N N . ASN A 1 187 ? -13.689 -5.476 3.159 1.00 98.31 187 ASN A N 1
ATOM 1449 C CA . ASN A 1 187 ? -12.871 -5.122 2.008 1.00 98.31 187 ASN A CA 1
ATOM 1450 C C . ASN A 1 187 ? -13.116 -3.655 1.628 1.00 98.31 187 ASN A C 1
ATOM 1452 O O . ASN A 1 187 ? -14.250 -3.263 1.342 1.00 98.31 187 ASN A O 1
ATOM 1456 N N . ILE A 1 188 ? -12.051 -2.856 1.675 1.00 98.12 188 ILE A N 1
ATOM 1457 C CA . ILE A 1 188 ? -12.007 -1.441 1.297 1.00 98.12 188 ILE A CA 1
ATOM 1458 C C . ILE A 1 188 ? -10.774 -1.244 0.399 1.00 98.12 188 ILE A C 1
ATOM 1460 O O . ILE A 1 188 ? -9.744 -0.750 0.873 1.00 98.12 188 ILE A O 1
ATOM 1464 N N . PRO A 1 189 ? -10.841 -1.647 -0.884 1.00 96.69 189 PRO A N 1
ATOM 1465 C CA . PRO A 1 189 ? -9.705 -1.560 -1.793 1.00 96.69 189 PRO A CA 1
ATOM 1466 C C . PRO A 1 189 ? -9.197 -0.127 -1.902 1.00 96.69 189 PRO A C 1
ATOM 1468 O O . PRO A 1 189 ? -9.963 0.806 -2.171 1.00 96.69 189 PRO A O 1
ATOM 1471 N N . LEU A 1 190 ? -7.893 0.069 -1.706 1.00 95.25 190 LEU A N 1
ATOM 1472 C CA . LEU A 1 190 ? -7.326 1.416 -1.708 1.00 95.25 190 LEU A CA 1
ATOM 1473 C C . LEU A 1 190 ? -7.506 2.120 -3.062 1.00 95.25 190 LEU A C 1
ATOM 1475 O O . LEU A 1 190 ? -7.770 3.322 -3.087 1.00 95.25 190 LEU A O 1
ATOM 1479 N N . GLN A 1 191 ? -7.401 1.389 -4.174 1.00 91.69 191 GLN A N 1
ATOM 1480 C CA . GLN A 1 191 ? -7.592 1.957 -5.513 1.00 91.69 191 GLN A CA 1
ATOM 1481 C C . GLN A 1 191 ? -9.005 2.518 -5.702 1.00 91.69 191 GLN A C 1
ATOM 1483 O O . GLN A 1 191 ? -9.188 3.576 -6.310 1.00 91.69 191 GLN A O 1
ATOM 1488 N N . PHE A 1 192 ? -10.009 1.859 -5.119 1.00 95.56 192 PHE A N 1
ATOM 1489 C CA . PHE A 1 192 ? -11.385 2.341 -5.165 1.00 95.56 192 PHE A CA 1
ATOM 1490 C C . PHE A 1 192 ? -11.545 3.586 -4.297 1.00 95.56 192 PHE A C 1
ATOM 1492 O O . PHE A 1 192 ? -12.196 4.537 -4.717 1.00 95.56 192 PHE A O 1
ATOM 1499 N N . VAL A 1 193 ? -10.901 3.639 -3.126 1.00 95.75 193 VAL A N 1
ATOM 1500 C CA . VAL A 1 193 ? -10.921 4.842 -2.275 1.00 95.75 193 VAL A CA 1
ATOM 1501 C C . VAL A 1 193 ? -10.278 6.030 -2.988 1.00 95.75 193 VAL A C 1
ATOM 1503 O O . VAL A 1 193 ? -10.802 7.136 -2.907 1.00 95.75 193 VAL A O 1
ATOM 1506 N N . GLN A 1 194 ? -9.188 5.818 -3.726 1.00 91.25 194 GLN A N 1
ATOM 1507 C CA . GLN A 1 194 ? -8.560 6.875 -4.522 1.00 91.25 194 GLN A CA 1
ATOM 1508 C C . GLN A 1 194 ? -9.447 7.357 -5.675 1.00 91.25 194 GLN A C 1
ATOM 1510 O O . GLN A 1 194 ? -9.436 8.544 -5.990 1.00 91.25 194 GLN A O 1
ATOM 1515 N N . SER A 1 195 ? -10.208 6.451 -6.291 1.00 92.44 195 SER A N 1
ATOM 1516 C CA . SER A 1 195 ? -11.029 6.756 -7.469 1.00 92.44 195 SER A CA 1
ATOM 1517 C C . SER A 1 195 ? -12.390 7.361 -7.115 1.00 92.44 195 SER A C 1
ATOM 1519 O O . SER A 1 195 ? -12.883 8.230 -7.828 1.00 92.44 195 SER A O 1
ATOM 1521 N N . TYR A 1 196 ? -12.999 6.907 -6.018 1.00 93.81 196 TYR A N 1
ATOM 1522 C CA . TYR A 1 196 ? -14.395 7.199 -5.668 1.00 93.81 196 TYR A CA 1
ATOM 1523 C C . TYR A 1 196 ? -14.555 7.867 -4.295 1.00 93.81 196 TYR A C 1
ATOM 1525 O O . TYR A 1 196 ? -15.636 8.326 -3.940 1.00 93.81 196 TYR A O 1
ATOM 1533 N N . GLY A 1 197 ? -13.483 7.946 -3.506 1.00 92.94 197 GLY A N 1
ATOM 1534 C CA . GLY A 1 197 ? -13.514 8.476 -2.148 1.00 92.94 197 GLY A CA 1
ATOM 1535 C C . GLY A 1 197 ? -13.986 7.458 -1.106 1.00 92.94 197 GLY A C 1
ATOM 1536 O O . GLY A 1 197 ? -14.731 6.516 -1.379 1.00 92.94 197 GLY A O 1
ATOM 1537 N N . LEU A 1 198 ? -13.554 7.665 0.142 1.00 94.44 198 LEU A N 1
ATOM 1538 C CA . LEU A 1 198 ? -13.784 6.715 1.236 1.00 94.44 198 LEU A CA 1
ATOM 1539 C C . LEU A 1 198 ? -15.272 6.498 1.545 1.00 94.44 198 LEU A C 1
ATOM 1541 O O . LEU A 1 198 ? -15.679 5.368 1.795 1.00 94.44 198 LEU A O 1
ATOM 1545 N N . VAL A 1 199 ? -16.079 7.563 1.521 1.00 93.69 199 VAL A N 1
ATOM 1546 C CA . VAL A 1 199 ? -17.508 7.491 1.871 1.00 93.69 199 VAL A CA 1
ATOM 1547 C C . VAL A 1 199 ? -18.269 6.585 0.907 1.00 93.69 199 VAL A C 1
ATOM 1549 O O . VAL A 1 199 ? -19.074 5.765 1.342 1.00 93.69 199 VAL A O 1
ATOM 1552 N N . GLN A 1 200 ? -17.979 6.694 -0.390 1.00 95.44 200 GLN A N 1
ATOM 1553 C CA . GLN A 1 200 ? -18.643 5.901 -1.418 1.00 95.44 200 GLN A CA 1
ATOM 1554 C C . GLN A 1 200 ? -18.248 4.423 -1.343 1.00 95.44 200 GLN A C 1
ATOM 1556 O O . GLN A 1 200 ? -19.103 3.559 -1.499 1.00 95.44 200 GLN A O 1
ATOM 1561 N N . VAL A 1 201 ? -16.974 4.130 -1.064 1.00 96.75 201 VAL A N 1
ATOM 1562 C CA . VAL A 1 201 ? -16.482 2.746 -0.949 1.00 96.75 201 VAL A CA 1
ATOM 1563 C C . VAL A 1 201 ? -16.964 2.072 0.334 1.00 96.75 201 VAL A C 1
ATOM 1565 O O . VAL A 1 201 ? -17.304 0.892 0.322 1.00 96.75 201 VAL A O 1
ATOM 1568 N N . LEU A 1 202 ? -16.982 2.802 1.451 1.00 95.88 202 LEU A N 1
ATOM 1569 C CA . LEU A 1 202 ? -17.393 2.252 2.740 1.00 95.88 202 LEU A CA 1
ATOM 1570 C C . LEU A 1 202 ? -18.919 2.087 2.820 1.00 95.88 202 LEU A C 1
ATOM 1572 O O . LEU A 1 202 ? -19.393 1.090 3.361 1.00 95.88 202 LEU A O 1
ATOM 1576 N N . GLY A 1 203 ? -19.676 3.033 2.257 1.00 96.38 203 GLY A N 1
ATOM 1577 C CA . GLY A 1 203 ? -21.133 3.076 2.345 1.00 96.38 203 GLY A CA 1
ATOM 1578 C C . GLY A 1 203 ? -21.634 3.589 3.700 1.00 96.38 203 GLY A C 1
ATOM 1579 O O . GLY A 1 203 ? -20.943 3.516 4.718 1.00 96.38 203 GLY A O 1
ATOM 1580 N N . MET A 1 204 ? -22.859 4.121 3.719 1.00 95.25 204 MET A N 1
ATOM 1581 C CA . MET A 1 204 ? -23.419 4.783 4.906 1.00 95.25 204 MET A CA 1
ATOM 1582 C C . MET A 1 204 ? -23.619 3.837 6.094 1.00 95.25 204 MET A C 1
ATOM 1584 O O . MET A 1 204 ? -23.361 4.244 7.224 1.00 95.25 204 MET A O 1
ATOM 1588 N N . ASP A 1 205 ? -23.993 2.581 5.850 1.00 97.06 205 ASP A N 1
ATOM 1589 C CA . ASP A 1 205 ? -24.232 1.604 6.919 1.00 97.06 205 ASP A CA 1
ATOM 1590 C C . ASP A 1 205 ? -22.947 1.299 7.694 1.00 97.06 205 ASP A C 1
ATOM 1592 O O . ASP A 1 205 ? -22.912 1.403 8.918 1.00 97.06 205 ASP A O 1
ATOM 1596 N N . ARG A 1 206 ? -21.838 1.030 6.991 1.00 97.00 206 ARG A N 1
ATOM 1597 C CA . ARG A 1 206 ? -20.542 0.780 7.643 1.00 97.00 206 ARG A CA 1
ATOM 1598 C C . ARG A 1 206 ? -19.961 2.038 8.278 1.00 97.00 206 ARG A C 1
ATOM 1600 O O . ARG A 1 206 ? -19.262 1.935 9.280 1.00 97.00 206 ARG A O 1
ATOM 1607 N N . ILE A 1 207 ? -20.235 3.225 7.730 1.00 96.81 207 ILE A N 1
ATOM 1608 C CA . ILE A 1 207 ? -19.880 4.495 8.384 1.00 96.81 207 ILE A CA 1
ATOM 1609 C C . ILE A 1 207 ? -20.631 4.624 9.712 1.00 96.81 207 ILE A C 1
ATOM 1611 O O . ILE A 1 207 ? -20.017 4.953 10.728 1.00 96.81 207 ILE A O 1
ATOM 1615 N N . HIS A 1 208 ? -21.936 4.344 9.720 1.00 96.56 208 HIS A N 1
ATOM 1616 C CA . HIS A 1 208 ? -22.743 4.370 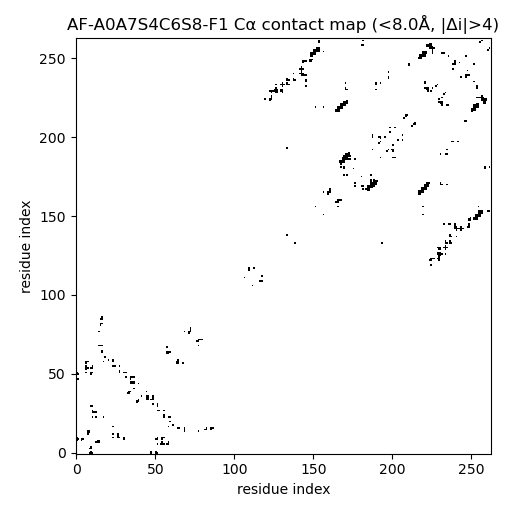10.934 1.00 96.56 208 HIS A CA 1
ATOM 1617 C C . HIS A 1 208 ? -22.237 3.352 11.961 1.00 96.56 208 HIS A C 1
ATOM 1619 O O . HIS A 1 208 ? -21.977 3.720 13.110 1.00 96.56 208 HIS A O 1
ATOM 1625 N N . GLU A 1 209 ? -21.994 2.113 11.529 1.00 97.00 209 GLU A N 1
ATOM 1626 C CA . GLU A 1 209 ? -21.435 1.053 12.365 1.00 97.00 209 GLU A CA 1
ATOM 1627 C C . GLU A 1 209 ? -20.069 1.473 12.944 1.00 97.00 209 GLU A C 1
ATOM 1629 O O . GLU A 1 209 ? -19.835 1.377 14.150 1.00 97.00 209 GLU A O 1
ATOM 1634 N N . LEU A 1 210 ? -19.171 2.019 12.116 1.00 96.88 210 LEU A N 1
ATOM 1635 C CA . LEU A 1 210 ? -17.830 2.454 12.513 1.00 96.88 210 LEU A CA 1
ATOM 1636 C C . LEU A 1 210 ? -17.854 3.602 13.530 1.00 96.88 210 LEU A C 1
ATOM 1638 O O . LEU A 1 210 ? -17.078 3.590 14.492 1.00 96.88 210 LEU A O 1
ATOM 1642 N N . LEU A 1 211 ? -18.680 4.622 13.304 1.00 95.62 211 LEU A N 1
ATOM 1643 C CA . LEU A 1 211 ? -18.638 5.868 14.075 1.00 95.62 211 LEU A CA 1
ATOM 1644 C C . LEU A 1 211 ? -19.598 5.875 15.269 1.00 95.62 211 LEU A C 1
ATOM 1646 O O . LEU A 1 211 ? -19.338 6.582 16.242 1.00 95.62 211 LEU A O 1
ATOM 1650 N N . SER A 1 212 ? -20.665 5.075 15.231 1.00 94.88 212 SER A N 1
ATOM 1651 C CA . SER A 1 212 ? -21.722 5.087 16.250 1.00 94.88 212 SER A CA 1
ATOM 1652 C C . SER A 1 212 ? -21.763 3.787 17.048 1.00 94.88 212 SER A C 1
ATOM 1654 O O . SER A 1 212 ? -21.502 3.803 18.253 1.00 94.88 212 SER A O 1
ATOM 1656 N N . GLU A 1 213 ? -22.039 2.660 16.392 1.00 95.94 213 GLU A N 1
ATOM 1657 C CA . GLU A 1 213 ? -22.327 1.383 17.063 1.00 95.94 213 GLU A CA 1
ATOM 1658 C C . GLU A 1 213 ? -21.065 0.738 17.647 1.00 95.94 213 GLU A C 1
ATOM 1660 O O . GLU A 1 213 ? -21.023 0.326 18.807 1.00 95.94 213 GLU A O 1
ATOM 1665 N N . ARG A 1 214 ? -19.986 0.712 16.862 1.00 95.75 214 ARG A N 1
ATOM 1666 C CA . ARG A 1 214 ? -18.705 0.082 17.212 1.00 95.75 214 ARG A CA 1
ATOM 1667 C C . ARG A 1 214 ? -17.628 1.105 17.544 1.00 95.75 214 ARG A C 1
ATOM 1669 O O . ARG A 1 214 ? -16.438 0.796 17.467 1.00 95.75 214 ARG A O 1
ATOM 1676 N N . ARG A 1 215 ? -18.023 2.310 17.977 1.00 95.00 215 ARG A N 1
ATOM 1677 C CA . ARG A 1 215 ? -17.129 3.453 18.256 1.00 95.00 215 ARG A CA 1
ATOM 1678 C C . ARG A 1 215 ? -15.988 3.164 19.243 1.00 95.00 215 ARG A C 1
ATOM 1680 O O . ARG A 1 215 ? -14.951 3.812 19.185 1.00 95.00 215 ARG A O 1
ATOM 1687 N N . ASN A 1 216 ? -16.167 2.177 20.123 1.00 93.88 216 ASN A N 1
ATOM 1688 C CA . ASN A 1 216 ? -15.178 1.785 21.135 1.00 93.88 216 ASN A CA 1
ATOM 1689 C C . ASN A 1 216 ? -14.235 0.660 20.674 1.00 93.88 216 ASN A C 1
ATOM 1691 O O . ASN A 1 216 ? -13.307 0.306 21.396 1.00 93.88 216 ASN A O 1
ATOM 1695 N N . GLN A 1 217 ? -14.473 0.068 19.502 1.00 96.88 217 GLN A N 1
ATOM 1696 C CA . GLN A 1 217 ? -13.635 -1.007 18.980 1.00 96.88 217 GLN A CA 1
ATOM 1697 C C . GLN A 1 217 ? -12.417 -0.456 18.245 1.00 96.88 217 GLN A C 1
ATOM 1699 O O . GLN A 1 217 ? -12.489 0.593 17.597 1.00 96.88 217 GLN A O 1
ATOM 1704 N N . LEU A 1 218 ? -11.303 -1.185 18.316 1.00 97.50 218 LEU A N 1
ATOM 1705 C CA . LEU A 1 218 ? -10.107 -0.847 17.547 1.00 97.50 218 LEU A CA 1
ATOM 1706 C C . LEU A 1 218 ? -10.345 -1.090 16.059 1.00 97.50 218 LEU A C 1
ATOM 1708 O O . LEU A 1 218 ? -10.954 -2.083 15.677 1.00 97.50 218 LEU A O 1
ATOM 1712 N N . VAL A 1 219 ? -9.812 -0.214 15.218 1.00 98.44 219 VAL A N 1
ATOM 1713 C CA . VAL A 1 219 ? -9.825 -0.385 13.764 1.00 98.44 219 VAL A CA 1
ATOM 1714 C C . VAL A 1 219 ? -8.455 -0.889 13.349 1.00 98.44 219 VAL A C 1
ATOM 1716 O O . VAL A 1 219 ? -7.458 -0.196 13.548 1.00 98.44 219 VAL A O 1
ATOM 1719 N N . VAL A 1 220 ? -8.382 -2.098 12.805 1.00 98.38 220 VAL A N 1
ATOM 1720 C CA . VAL A 1 220 ? -7.128 -2.707 12.358 1.00 98.38 220 VAL A CA 1
ATOM 1721 C C . VAL A 1 220 ? -7.138 -2.808 10.843 1.00 98.38 220 VAL A C 1
ATOM 1723 O O . VAL A 1 220 ? -7.948 -3.529 10.268 1.00 98.38 220 VAL A O 1
ATOM 1726 N N . ILE A 1 221 ? -6.216 -2.091 10.207 1.00 98.31 221 ILE A N 1
ATOM 1727 C CA . ILE A 1 221 ? -6.089 -2.028 8.751 1.00 98.31 221 ILE A CA 1
ATOM 1728 C C . ILE A 1 221 ? -4.905 -2.887 8.319 1.00 98.31 221 ILE A C 1
ATOM 1730 O O . ILE A 1 221 ? -3.826 -2.829 8.926 1.00 98.31 221 ILE A O 1
ATOM 1734 N N . TYR A 1 222 ? -5.090 -3.669 7.261 1.00 97.31 222 TYR A N 1
ATOM 1735 C CA . TYR A 1 222 ? -4.043 -4.508 6.697 1.00 97.31 222 TYR A CA 1
ATOM 1736 C C . TYR A 1 222 ? -4.091 -4.553 5.169 1.00 97.31 222 TYR A C 1
ATOM 1738 O O . TYR A 1 222 ? -5.131 -4.358 4.547 1.00 97.31 222 TYR A O 1
ATOM 1746 N N . SER A 1 223 ? -2.920 -4.796 4.589 1.00 94.94 223 SER A N 1
ATOM 1747 C CA . SER A 1 223 ? -2.716 -5.215 3.201 1.00 94.94 223 SER A CA 1
ATOM 1748 C C . SER A 1 223 ? -2.027 -6.582 3.201 1.00 94.94 223 SER A C 1
ATOM 1750 O O . SER A 1 223 ? -1.857 -7.172 4.270 1.00 94.94 223 SER A O 1
ATOM 1752 N N . ASN A 1 224 ? -1.613 -7.100 2.041 1.00 90.44 224 ASN A N 1
ATOM 1753 C CA . ASN A 1 224 ? -0.964 -8.411 1.988 1.00 90.44 224 ASN A CA 1
ATOM 1754 C C . ASN A 1 224 ? 0.339 -8.434 2.807 1.00 90.44 224 ASN A C 1
ATOM 1756 O O . ASN A 1 224 ? 0.502 -9.258 3.705 1.00 90.44 224 ASN A O 1
ATOM 1760 N N . THR A 1 225 ? 1.179 -7.420 2.606 1.00 83.31 225 THR A N 1
ATOM 1761 C CA . THR A 1 225 ? 2.338 -7.113 3.447 1.00 83.31 225 THR A CA 1
ATOM 1762 C C . THR A 1 225 ? 2.194 -5.761 4.139 1.00 83.31 225 THR A C 1
ATOM 1764 O O . THR A 1 225 ? 1.380 -4.912 3.762 1.00 83.31 225 THR A O 1
ATOM 1767 N N . SER A 1 226 ? 2.994 -5.559 5.184 1.00 73.56 226 SER A N 1
ATOM 1768 C CA . SER A 1 226 ? 2.940 -4.378 6.045 1.00 73.56 226 SER A CA 1
ATOM 1769 C C . SER A 1 226 ? 4.324 -3.756 6.217 1.00 73.56 226 SER A C 1
ATOM 1771 O O . SER A 1 226 ? 4.981 -3.933 7.243 1.00 73.56 226 SER A O 1
ATOM 1773 N N . ALA A 1 227 ? 4.748 -3.015 5.197 1.00 78.44 227 ALA A N 1
ATOM 1774 C CA . ALA A 1 227 ? 5.947 -2.179 5.210 1.00 78.44 227 ALA A CA 1
ATOM 1775 C C . ALA A 1 227 ? 5.655 -0.769 5.762 1.00 78.44 227 ALA A C 1
ATOM 1777 O O . ALA A 1 227 ? 4.486 -0.360 5.758 1.00 78.44 227 ALA A O 1
ATOM 1778 N N . PRO A 1 228 ? 6.662 0.009 6.217 1.00 74.81 228 PRO A N 1
ATOM 1779 C CA . PRO A 1 228 ? 6.473 1.382 6.693 1.00 74.81 228 PRO A CA 1
ATOM 1780 C C . PRO A 1 228 ? 5.608 2.219 5.749 1.00 74.81 228 PRO A C 1
ATOM 1782 O O . PRO A 1 228 ? 4.598 2.754 6.208 1.00 74.81 228 PRO A O 1
ATOM 1785 N N . PHE A 1 229 ? 5.902 2.180 4.446 1.00 83.69 229 PHE A N 1
ATOM 1786 C CA . PHE A 1 229 ? 5.090 2.750 3.371 1.00 83.69 229 PHE A CA 1
ATOM 1787 C C . PHE A 1 229 ? 4.328 1.629 2.662 1.00 83.69 229 PHE A C 1
ATOM 1789 O O . PHE A 1 229 ? 4.925 0.741 2.064 1.00 83.69 229 PHE A O 1
ATOM 1796 N N . SER A 1 230 ? 3.004 1.608 2.789 1.00 88.31 230 SER A N 1
ATOM 1797 C CA . SER A 1 230 ? 2.183 0.529 2.230 1.00 88.31 230 SER A CA 1
ATOM 1798 C C . SER A 1 230 ? 0.744 0.968 1.994 1.00 88.31 230 SER A C 1
ATOM 1800 O O . SER A 1 230 ? 0.309 2.009 2.494 1.00 88.31 230 SER A O 1
ATOM 1802 N N . ARG A 1 231 ? -0.020 0.128 1.283 1.00 94.31 231 ARG A N 1
ATOM 1803 C CA . ARG A 1 231 ? -1.455 0.325 1.028 1.00 94.31 231 ARG A CA 1
ATOM 1804 C C . ARG A 1 231 ? -2.237 0.603 2.320 1.00 94.31 231 ARG A C 1
ATOM 1806 O O . ARG A 1 231 ? -3.065 1.509 2.361 1.00 94.31 231 ARG A O 1
ATOM 1813 N N . CYS A 1 232 ? -1.937 -0.111 3.409 1.00 94.94 232 CYS A N 1
ATOM 1814 C CA . CYS A 1 232 ? -2.606 0.130 4.691 1.00 94.94 232 CYS A CA 1
ATOM 1815 C C . CYS A 1 232 ? -2.298 1.515 5.285 1.00 94.94 232 CYS A C 1
ATOM 1817 O O . CYS A 1 232 ? -3.203 2.142 5.825 1.00 94.94 232 CYS A O 1
ATOM 1819 N N . ARG A 1 233 ? -1.070 2.038 5.138 1.00 94.88 233 ARG A N 1
ATOM 1820 C CA . ARG A 1 233 ? -0.723 3.402 5.582 1.00 94.88 233 ARG A CA 1
ATOM 1821 C C . ARG A 1 233 ? -1.444 4.462 4.756 1.00 94.88 233 ARG A C 1
ATOM 1823 O O . ARG A 1 233 ? -1.996 5.401 5.322 1.00 94.88 233 ARG A O 1
ATOM 1830 N N . ALA A 1 234 ? -1.485 4.275 3.441 1.00 95.25 234 ALA A N 1
ATOM 1831 C CA . ALA A 1 234 ? -2.198 5.171 2.545 1.00 95.25 234 ALA A CA 1
ATOM 1832 C C . ALA A 1 234 ? -3.690 5.247 2.910 1.00 95.25 234 ALA A C 1
ATOM 1834 O O . ALA A 1 234 ? -4.237 6.343 3.024 1.00 95.25 234 ALA A O 1
ATOM 1835 N N . LEU A 1 235 ? -4.337 4.103 3.180 1.00 97.25 235 LEU A N 1
ATOM 1836 C CA . LEU A 1 235 ? -5.730 4.082 3.636 1.00 97.25 235 LEU A CA 1
ATOM 1837 C C . LEU A 1 235 ? -5.904 4.768 4.999 1.00 97.25 235 LEU A C 1
ATOM 1839 O O . LEU A 1 235 ? -6.879 5.495 5.181 1.00 97.25 235 LEU A O 1
ATOM 1843 N N . CYS A 1 236 ? -4.958 4.611 5.933 1.00 97.06 236 CYS A N 1
ATOM 1844 C CA . CYS A 1 236 ? -5.008 5.340 7.200 1.00 97.06 236 CYS A CA 1
ATOM 1845 C C . CYS A 1 236 ? -5.119 6.858 6.995 1.00 97.06 236 CYS A C 1
ATOM 1847 O O . CYS A 1 236 ? -5.898 7.493 7.699 1.00 97.06 236 CYS A O 1
ATOM 1849 N N . ARG A 1 237 ? -4.389 7.442 6.031 1.00 95.94 237 ARG A N 1
ATOM 1850 C CA . ARG A 1 237 ? -4.469 8.888 5.739 1.00 95.94 237 ARG A CA 1
ATOM 1851 C C . ARG 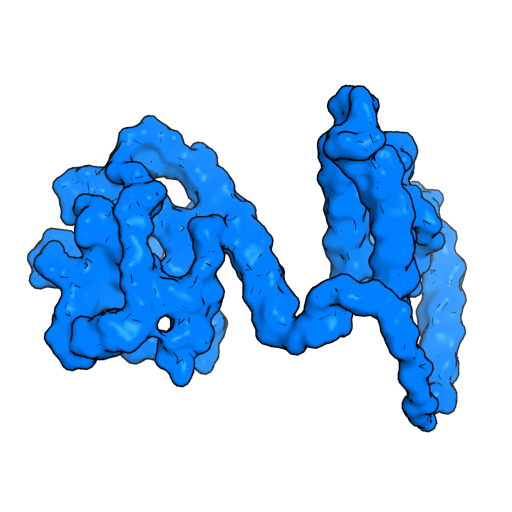A 1 237 ? -5.880 9.300 5.329 1.00 95.94 237 ARG A C 1
ATOM 1853 O O . ARG A 1 237 ? -6.412 10.279 5.843 1.00 95.94 237 ARG A O 1
ATOM 1860 N N . TRP A 1 238 ? -6.509 8.520 4.450 1.00 96.06 238 TRP A N 1
ATOM 1861 C CA . TRP A 1 238 ? -7.896 8.747 4.041 1.00 96.06 238 TRP A CA 1
ATOM 1862 C C . TRP A 1 238 ? -8.865 8.657 5.220 1.00 96.06 238 TRP A C 1
ATOM 1864 O O . TRP A 1 238 ? -9.743 9.508 5.355 1.00 96.06 238 TRP A O 1
ATOM 1874 N N . MET A 1 239 ? -8.693 7.656 6.088 1.00 96.75 239 MET A N 1
ATOM 1875 C CA . MET A 1 239 ? -9.543 7.476 7.266 1.00 96.75 239 MET A CA 1
ATOM 1876 C C . MET A 1 239 ? -9.375 8.599 8.292 1.00 96.75 239 MET A C 1
ATOM 1878 O O . MET A 1 239 ? -10.381 9.099 8.786 1.00 96.75 239 MET A O 1
ATOM 1882 N N . LEU A 1 240 ? -8.142 9.021 8.587 1.00 95.56 240 LEU A N 1
ATOM 1883 C CA . LEU A 1 240 ? -7.869 10.114 9.526 1.00 95.56 240 LEU A CA 1
ATOM 1884 C C . LEU A 1 240 ? -8.398 11.453 9.016 1.00 95.56 240 LEU A C 1
ATOM 1886 O O . LEU A 1 240 ? -8.995 12.198 9.783 1.00 95.56 240 LEU A O 1
ATOM 1890 N N . ARG A 1 241 ? -8.260 11.737 7.717 1.00 94.19 241 ARG A N 1
ATOM 1891 C CA . ARG A 1 241 ? -8.846 12.938 7.114 1.00 94.19 241 ARG A CA 1
ATOM 1892 C C . ARG A 1 241 ? -10.370 12.930 7.208 1.00 94.19 241 ARG A C 1
ATOM 1894 O O . ARG A 1 241 ? -10.982 13.871 7.712 1.00 94.19 241 ARG A O 1
ATOM 1901 N N . ALA A 1 242 ? -11.000 11.877 6.687 1.00 92.50 242 ALA A N 1
ATOM 1902 C CA . ALA A 1 242 ? -12.458 11.790 6.631 1.00 92.50 242 ALA A CA 1
ATOM 1903 C C . ALA A 1 242 ? -13.073 11.746 8.038 1.00 92.50 242 ALA A C 1
ATOM 1905 O O . ALA A 1 242 ? -14.122 12.334 8.282 1.00 92.50 242 ALA A O 1
ATOM 1906 N N . GLY A 1 243 ? -12.389 11.079 8.966 1.00 92.06 243 GLY A N 1
ATOM 1907 C CA . GLY A 1 243 ? -12.774 10.934 10.359 1.00 92.06 243 GLY A CA 1
ATOM 1908 C C . GLY A 1 243 ? -12.121 11.939 11.306 1.00 92.06 243 GLY A C 1
ATOM 1909 O O . GLY A 1 243 ? -12.124 11.664 12.497 1.00 92.06 243 GLY A O 1
ATOM 1910 N N . HIS A 1 244 ? -11.584 13.073 10.844 1.00 92.12 244 HIS A N 1
ATOM 1911 C CA . HIS A 1 244 ? -10.772 13.982 11.677 1.00 92.12 244 HIS A CA 1
ATOM 1912 C C . HIS A 1 244 ? -11.427 14.387 13.013 1.00 92.12 244 HIS A C 1
ATOM 1914 O O . HIS A 1 244 ? -10.737 14.580 14.004 1.00 92.12 244 HIS A O 1
ATOM 1920 N N . ALA A 1 245 ? -12.760 14.480 13.066 1.00 91.31 245 ALA A N 1
ATOM 1921 C CA . ALA A 1 245 ? -13.503 14.808 14.286 1.00 91.31 245 ALA A CA 1
ATOM 1922 C C . ALA A 1 245 ? -13.976 13.586 15.104 1.00 91.31 245 ALA A C 1
ATOM 1924 O O . ALA A 1 245 ? -14.470 13.745 16.217 1.00 91.31 245 ALA A O 1
ATOM 1925 N N . SER A 1 246 ? -13.899 12.370 14.555 1.00 91.75 246 SER A N 1
ATOM 1926 C CA . SER A 1 246 ? -14.588 11.179 15.088 1.00 91.75 246 SER A CA 1
ATOM 1927 C C . SER A 1 246 ? -13.731 9.910 15.172 1.00 91.75 246 SER A C 1
ATOM 1929 O O . SER A 1 246 ? -14.145 8.926 15.791 1.00 91.75 246 SER A O 1
ATOM 1931 N N . LEU A 1 247 ? -12.533 9.911 14.585 1.00 93.50 247 LEU A N 1
ATOM 1932 C CA . LEU A 1 247 ? -11.660 8.750 14.482 1.00 93.50 247 LEU A CA 1
ATOM 1933 C C . LEU A 1 247 ? -10.210 9.114 14.854 1.00 93.50 247 LEU A C 1
ATOM 1935 O O . LEU A 1 247 ? -9.398 9.368 13.968 1.00 93.50 247 LEU A O 1
ATOM 1939 N N . PRO A 1 248 ? -9.867 9.108 16.154 1.00 93.69 248 PRO A N 1
ATOM 1940 C CA . PRO A 1 248 ? -8.525 9.468 16.605 1.00 93.69 248 PRO A CA 1
ATOM 1941 C C . PRO A 1 248 ? -7.485 8.406 16.217 1.00 93.69 248 PRO A C 1
ATOM 1943 O O . PRO A 1 248 ? -7.795 7.205 16.200 1.00 93.69 248 PRO A O 1
ATOM 1946 N N . THR A 1 249 ? -6.220 8.805 16.030 1.00 94.25 249 THR A N 1
ATOM 1947 C CA . THR A 1 249 ? -5.087 7.877 15.769 1.00 94.25 249 THR A CA 1
ATOM 1948 C C . THR A 1 249 ? -5.011 6.734 16.770 1.00 94.25 249 THR A C 1
ATOM 1950 O O . THR A 1 249 ? -4.745 5.583 16.411 1.00 94.25 249 THR A O 1
ATOM 1953 N N . ALA A 1 250 ? -5.320 7.009 18.039 1.00 94.50 250 ALA A N 1
ATOM 1954 C CA . ALA A 1 250 ? -5.322 6.022 19.111 1.00 94.50 250 ALA A CA 1
ATOM 1955 C C . ALA A 1 250 ? -6.271 4.836 18.859 1.00 94.50 250 ALA A C 1
ATOM 1957 O O . ALA A 1 250 ? -6.027 3.762 19.419 1.00 94.50 250 ALA A O 1
ATOM 1958 N N . ARG A 1 251 ? -7.285 4.980 17.998 1.00 95.94 251 ARG A N 1
ATOM 1959 C CA . ARG A 1 251 ? -8.236 3.919 17.638 1.00 95.94 251 ARG A CA 1
ATOM 1960 C C . ARG A 1 251 ? -7.791 3.086 16.432 1.00 95.94 251 ARG A C 1
ATOM 1962 O O . ARG A 1 251 ? -8.225 1.942 16.305 1.00 95.94 251 ARG A O 1
ATOM 1969 N N . ILE A 1 252 ? -6.907 3.612 15.586 1.00 97.69 252 ILE A N 1
ATOM 1970 C CA . ILE A 1 252 ? -6.437 2.932 14.373 1.00 97.69 252 ILE A CA 1
ATOM 1971 C C . ILE A 1 252 ? -5.132 2.187 14.656 1.00 97.69 252 ILE A C 1
ATOM 1973 O O . ILE A 1 252 ? -4.217 2.693 15.308 1.00 97.69 252 ILE A O 1
ATOM 1977 N N . ARG A 1 253 ? -5.017 0.958 14.161 1.00 97.69 253 ARG A N 1
ATOM 1978 C CA . ARG A 1 253 ? -3.781 0.176 14.168 1.00 97.69 253 ARG A CA 1
ATOM 1979 C C . ARG A 1 253 ? -3.518 -0.404 12.792 1.00 97.69 253 ARG A C 1
ATOM 1981 O O . ARG A 1 253 ? -4.437 -0.689 12.031 1.00 97.69 253 ARG A O 1
ATOM 1988 N N . ARG A 1 254 ? -2.243 -0.651 12.515 1.00 96.94 254 ARG A N 1
ATOM 1989 C CA . ARG A 1 254 ? -1.808 -1.405 11.336 1.00 96.94 254 ARG A CA 1
ATOM 1990 C C . ARG A 1 254 ? -1.406 -2.811 11.751 1.00 96.94 254 ARG A C 1
ATOM 1992 O O . ARG A 1 254 ? -0.680 -2.971 12.736 1.00 96.94 254 ARG A O 1
ATOM 1999 N N . LEU A 1 255 ? -1.868 -3.828 11.030 1.00 96.12 255 LEU A N 1
ATOM 2000 C CA . LEU A 1 255 ? -1.503 -5.215 11.323 1.00 96.12 255 LEU A CA 1
ATOM 2001 C C . LEU A 1 255 ? -0.042 -5.461 10.937 1.00 96.12 255 LEU A C 1
ATOM 2003 O O . LEU A 1 255 ? 0.323 -5.345 9.768 1.00 96.12 255 LEU A O 1
ATOM 2007 N N . ARG A 1 256 ? 0.816 -5.795 11.902 1.00 91.38 256 ARG A N 1
ATOM 2008 C CA . ARG A 1 256 ? 2.224 -6.112 11.630 1.00 91.38 256 ARG A CA 1
ATOM 2009 C C . ARG A 1 256 ? 2.307 -7.392 10.797 1.00 91.38 256 ARG A C 1
ATOM 2011 O O . ARG A 1 256 ? 1.744 -8.403 11.192 1.00 91.38 256 ARG A O 1
ATOM 2018 N N . GLY A 1 257 ? 3.037 -7.328 9.686 1.00 85.88 257 GLY A N 1
ATOM 2019 C CA . GLY A 1 257 ? 3.185 -8.435 8.735 1.00 85.88 257 GLY A CA 1
ATOM 2020 C C . GLY A 1 257 ? 2.051 -8.573 7.710 1.00 85.88 257 GLY A C 1
ATOM 2021 O O . GLY A 1 257 ? 2.239 -9.275 6.728 1.00 85.88 257 GLY A O 1
ATOM 2022 N N . GLY A 1 258 ? 0.940 -7.844 7.867 1.00 93.06 258 GLY A N 1
ATOM 2023 C CA . GLY A 1 258 ? -0.176 -7.874 6.916 1.00 93.06 258 GLY A CA 1
ATOM 2024 C C . GLY A 1 258 ? -0.969 -9.180 6.987 1.00 93.06 258 GLY A C 1
ATOM 2025 O O . GLY A 1 258 ? -0.941 -9.862 8.011 1.00 93.06 258 GLY A O 1
ATOM 2026 N N . PHE A 1 259 ? -1.679 -9.511 5.909 1.00 94.44 259 PHE A N 1
ATOM 2027 C CA . PHE A 1 259 ? -2.427 -10.765 5.785 1.00 94.44 259 PHE A CA 1
ATOM 2028 C C . PHE A 1 259 ? -1.508 -11.992 5.835 1.00 94.44 259 PHE A C 1
ATOM 2030 O O . PHE A 1 259 ? -1.845 -12.974 6.484 1.00 94.44 259 PHE A O 1
ATOM 2037 N N . ALA A 1 260 ? -0.302 -11.896 5.268 1.00 88.25 260 ALA A N 1
ATOM 2038 C CA . ALA A 1 260 ? 0.672 -12.989 5.271 1.00 88.25 260 ALA A CA 1
ATOM 2039 C C . ALA A 1 260 ? 1.141 -13.417 6.676 1.00 88.25 260 ALA A C 1
ATOM 2041 O O . ALA A 1 260 ? 1.690 -14.497 6.834 1.00 88.25 260 ALA A O 1
ATOM 2042 N N . ALA A 1 261 ? 0.980 -12.561 7.693 1.00 85.50 261 ALA A N 1
ATOM 2043 C CA . ALA A 1 261 ? 1.266 -12.907 9.089 1.00 85.50 261 ALA A CA 1
ATOM 2044 C C . ALA A 1 261 ? 0.016 -13.316 9.884 1.00 85.50 261 ALA A C 1
ATOM 2046 O O . ALA A 1 261 ? 0.119 -13.599 11.080 1.00 85.50 261 ALA A O 1
ATOM 2047 N N . TRP A 1 262 ? -1.159 -13.225 9.261 1.00 89.31 262 TRP A N 1
ATOM 2048 C CA . TRP A 1 262 ? -2.419 -13.690 9.822 1.00 89.31 262 TRP A CA 1
ATOM 2049 C C . TRP A 1 262 ? -2.667 -15.167 9.510 1.00 89.31 262 TRP A C 1
ATOM 2051 O O . TRP A 1 262 ? -3.194 -15.866 10.376 1.00 89.31 262 TRP A O 1
ATOM 2061 N N . GLU A 1 263 ? -2.310 -15.600 8.296 1.00 82.00 263 GLU A N 1
ATOM 2062 C CA . GLU A 1 263 ? -2.204 -17.021 7.924 1.00 82.00 263 GLU A CA 1
ATOM 2063 C C . GLU A 1 263 ? -1.172 -17.757 8.792 1.00 82.00 263 GLU A C 1
ATOM 2065 O O . GLU A 1 263 ? -1.491 -18.890 9.221 1.00 82.00 263 GLU A O 1
#

Sequence (263 aa):
VMAAAHEFEVLGLPALPLEDFALIRKHFRRVSVEVHPDKCSHPQALNAFRRVYGALERIADPLLQRLLLSSLRSRGLVDGEAIRQHEEERWESLAADTLDEENENGDAWWQQAPLHKLRAAAEESLGARLDAAAAALVGDGVGDDVDEIRWIGARKALCLHAAQQLIMIDCREPEEFAAGAVSGAWNIPLQFVQSYGLVQVLGMDRIHELLSERRNQLVVIYSNTSAPFSRCRALCRWMLRAGHASLPTARIRRLRGGFAAWE

Secondary structure (DSSP, 8-state):
-TT-SSHHHHHT--SS----HHHHHHHHHHHHHHH-TTT---TTHHHHHHHHHHHHHHHHSHHHHHHHHHHHHHTTSS-HHHHHHHHHHHHHHHTT------------TTTS--HHHHHHHHHHHHHHHHHHHHHHHH-SS-S--GGGPEEE-HHHHHHHHHTT-EEEEE-S-HHHHHH---TTPEE--HHHHHHH-HHHHH-HHHHHIIIIITTTSEEEEE-SS--SSSHHHHHHHHHHHHTTTT--GGGEEEETT-GGGT-